Protein AF-A0A2K4WAE7-F1 (afdb_monomer)

InterPro domains:
  IPR001036 Acriflavin resistance protein [PF00873] (28-193)
  IPR001036 Acriflavin resistance protein [PTHR32063] (28-193)
  IPR027463 Multidrug efflux transporter AcrB TolC docking domain, DN/DC subdomains [G3DSA:3.30.2090.10] (28-86)
  IPR027463 Multidrug efflux transporter AcrB TolC docking domain, DN/DC subdomains [SSF82714] (28-83)

Solvent-accessible surface area (backbone atoms only — not comparable to full-atom values): 13810 Å² total; per-residue (Å²): 134,85,84,83,79,81,77,88,78,88,77,83,87,84,77,98,67,90,74,76,90,72,89,81,73,78,60,49,78,76,50,72,48,72,60,90,95,44,78,44,79,41,64,52,62,74,61,71,73,64,66,75,35,74,81,48,45,49,64,37,70,44,79,41,98,86,74,50,71,43,41,37,54,82,78,46,86,88,78,92,75,91,72,83,90,72,86,50,64,57,97,88,37,83,52,85,86,89,84,81,86,79,93,66,94,72,56,69,62,57,52,49,65,65,46,49,72,72,44,49,62,60,61,69,72,50,61,93,91,70,81,91,77,82,71,61,72,53,43,55,50,51,53,52,49,52,54,50,59,67,47,46,63,60,51,51,52,51,52,53,51,51,43,45,67,74,58,72,36,71,71,60,44,52,54,55,59,59,49,51,63,57,50,51,54,55,52,53,52,46,66,54,48,52,57,52,53,44,51,66,71,52,76,68,78,76,80,88,126

Sequence (209 aa):
MPDCVARRLWSGGHGAAGRAPGHGGATAAVSHFRDDDELIDILLRGTRNEREQLGALSSLAIPTQNGTSVALSQVATLDYGFEEGVIWHRNRLPSVTVRADIYGKEQPATLVKQILPTLDSVRAELPDGYLLEVGGTVEDLARGQNSVNAGMPLFIVVVLTLLMIQLRSFSRMLMVLITAPLGLIGVTLTLLFLPALYAAWFSVKRVDE

Nearest PDB structures (foldseek):
  6vej-assembly1_C  TM=8.042E-01  e=5.039E-06  Pseudomonas aeruginosa
  7kf6-assembly1_C  TM=6.297E-01  e=9.978E-04  Escherichia coli
  3kso-assembly1_A-3  TM=6.782E-01  e=1.009E-02  Escherichia coli K-12
  7ry3-assembly1_B  TM=6.317E-01  e=1.620E-01  Acinetobacter baumannii

pLDDT: mean 77.7, std 16.43, range [29.75, 95.88]

Mean predicted aligned error: 15.67 Å

Radius of gyration: 34.17 Å; Cα contacts (8 Å, |Δi|>4): 91; chains: 1; bounding box: 85×59×87 Å

Foldseek 3Di:
DPDQDPDDDDDDDDDDDPDDPDDDFDWDFDDWDDDDPDTHTDTDHDDPVCRVDPVCQQQDWDQDPVRDTDGVVVVDDDDDDDDDPDFDDDPNHGDDDDDDDDLDPDDPLVVCVVCVVVCVVVVVVDDPPDDDDDDDPNVVVVVVVVVVVVCVVVVVVVVLVVLCVVVVDPVVSVVVVVVVVVVVVVVVVCVVVVVVVVCVVPVDPPPRD

Organism: NCBI:txid251701

Secondary structure (DSSP, 8-state):
----------------------SSS-EEEEEEEEETTEEEEEEEE--HHHHH-GGGSTT-EEEPTTS-EEEGGGT---------S---EETTEE---------SSS-HHHHHHHHHHHHHHHHHHSPTT------SHHHHHHHHHHHHHHHHHHHHHHHHHHHHHHH--HHHHHHHHHHHHHHHHHHHHHHHHHHHHHHHHTT------

Structure (mmCIF, N/CA/C/O backbone):
data_AF-A0A2K4WAE7-F1
#
_entry.id   AF-A0A2K4WAE7-F1
#
loop_
_atom_site.group_PDB
_atom_site.id
_atom_site.type_symbol
_atom_site.label_atom_id
_atom_site.label_alt_id
_atom_site.label_comp_id
_atom_site.label_asym_id
_atom_site.label_entity_id
_atom_site.label_seq_id
_atom_site.pdbx_PDB_ins_code
_atom_site.Cartn_x
_atom_site.Cartn_y
_atom_site.Cartn_z
_atom_site.occupancy
_atom_site.B_iso_or_equiv
_atom_site.auth_seq_id
_atom_site.auth_comp_id
_atom_site.auth_asym_id
_atom_site.auth_atom_id
_atom_site.pdbx_PDB_model_num
ATOM 1 N N . MET A 1 1 ? -30.619 23.955 43.722 1.00 29.75 1 MET A N 1
ATOM 2 C CA . MET A 1 1 ? -30.197 24.666 42.498 1.00 29.75 1 MET A CA 1
ATOM 3 C C . MET A 1 1 ? -29.526 23.662 41.571 1.00 29.75 1 MET A C 1
ATOM 5 O O . MET A 1 1 ? -28.671 22.945 42.072 1.00 29.75 1 MET A O 1
ATOM 9 N N . PRO A 1 2 ? -29.905 23.545 40.287 1.00 41.97 2 PRO A N 1
ATOM 10 C CA . PRO A 1 2 ? -29.101 22.821 39.313 1.00 41.97 2 PRO A CA 1
ATOM 11 C C . PRO A 1 2 ? -28.002 23.758 38.796 1.00 41.97 2 PRO A C 1
ATOM 13 O O . PRO A 1 2 ? -28.286 24.845 38.294 1.00 41.97 2 PRO A O 1
ATOM 16 N N . ASP A 1 3 ? -26.748 23.354 38.966 1.00 31.48 3 ASP A N 1
ATOM 17 C CA . ASP A 1 3 ? -25.591 24.125 38.523 1.00 31.48 3 ASP A CA 1
ATOM 18 C C . ASP A 1 3 ? -25.448 24.032 36.996 1.00 31.48 3 ASP A C 1
ATOM 20 O O . ASP A 1 3 ? -24.990 23.029 36.444 1.00 31.48 3 ASP A O 1
ATOM 24 N N . CYS A 1 4 ? -25.841 25.101 36.298 1.00 42.19 4 CYS A N 1
ATOM 25 C CA . CYS A 1 4 ? -25.532 25.319 34.887 1.00 42.19 4 CYS A CA 1
ATOM 26 C C . CYS A 1 4 ? -24.043 25.660 34.744 1.00 42.19 4 CYS A C 1
ATOM 28 O O . CYS A 1 4 ? -23.643 26.823 34.782 1.00 42.19 4 CYS A O 1
ATOM 30 N N . VAL A 1 5 ? -23.198 24.640 34.599 1.00 46.12 5 VAL A N 1
ATOM 31 C CA . VAL A 1 5 ? -21.763 24.836 34.359 1.00 46.12 5 VAL A CA 1
ATOM 32 C C . VAL A 1 5 ? -21.535 25.191 32.887 1.00 46.12 5 VAL A C 1
ATOM 34 O O . VAL A 1 5 ? -21.357 24.317 32.040 1.00 46.12 5 VAL A O 1
ATOM 37 N N . ALA A 1 6 ? -21.510 26.492 32.591 1.00 40.22 6 ALA A N 1
ATOM 38 C CA . ALA A 1 6 ? -21.009 27.039 31.333 1.00 40.22 6 ALA A CA 1
ATOM 39 C C . ALA A 1 6 ? -19.472 26.949 31.324 1.00 40.22 6 ALA A C 1
ATOM 41 O O . ALA A 1 6 ? -18.768 27.776 31.906 1.00 40.22 6 ALA A O 1
ATOM 42 N N . ARG A 1 7 ? -18.929 25.893 30.713 1.00 45.06 7 ARG A N 1
ATOM 43 C CA . ARG A 1 7 ? -17.480 25.728 30.5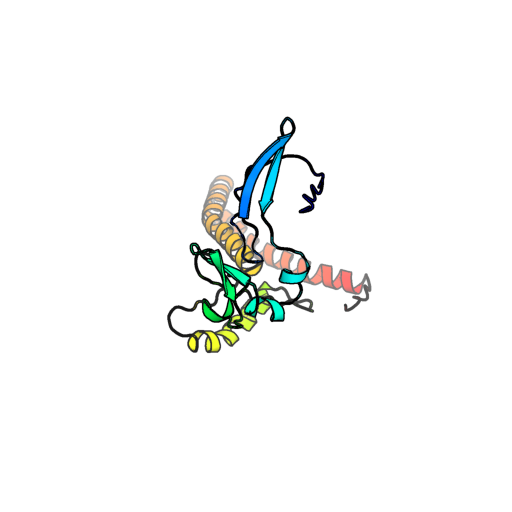47 1.00 45.06 7 ARG A CA 1
ATOM 44 C C . ARG A 1 7 ? -17.046 26.399 29.242 1.00 45.06 7 ARG A C 1
ATOM 46 O O . ARG A 1 7 ? -17.234 25.838 28.170 1.00 45.06 7 ARG A O 1
ATOM 53 N N . ARG A 1 8 ? -16.439 27.582 29.361 1.00 39.72 8 ARG A N 1
ATOM 54 C CA . ARG A 1 8 ? -15.806 28.340 28.271 1.00 39.72 8 ARG A CA 1
ATOM 55 C C . ARG A 1 8 ? -14.592 27.566 27.739 1.00 39.72 8 ARG A C 1
ATOM 57 O O . ARG A 1 8 ? -13.534 27.573 28.364 1.00 39.72 8 ARG A O 1
ATOM 64 N N . LEU A 1 9 ? -14.762 26.860 26.624 1.00 42.81 9 LEU A N 1
ATOM 65 C CA . LEU A 1 9 ? -13.672 26.235 25.873 1.00 42.81 9 LEU A CA 1
ATOM 66 C C . LEU A 1 9 ? -13.374 27.106 24.655 1.00 42.81 9 LEU A C 1
ATOM 68 O O . LEU A 1 9 ? -14.146 27.166 23.712 1.00 42.81 9 LEU A O 1
ATOM 72 N N . TRP A 1 10 ? -12.252 27.812 24.733 1.00 30.45 10 TRP A N 1
ATOM 73 C CA . TRP A 1 10 ? -11.698 28.648 23.676 1.00 30.45 10 TRP A CA 1
ATOM 74 C C . TRP A 1 10 ? -11.108 27.782 22.558 1.00 30.45 10 TRP A C 1
ATOM 76 O O . TRP A 1 10 ? -10.252 26.950 22.855 1.00 30.45 10 TRP A O 1
ATOM 86 N N . SER A 1 11 ? -11.495 28.003 21.298 1.00 37.97 11 SER A N 1
ATOM 87 C CA . SER A 1 11 ? -10.606 27.885 20.128 1.00 37.97 11 SER A CA 1
ATOM 88 C C . SER A 1 11 ? -11.344 28.302 18.853 1.00 37.97 11 SER A C 1
ATOM 90 O O . SER A 1 11 ? -12.501 27.949 18.659 1.00 37.97 11 SER A O 1
ATOM 92 N N . GLY A 1 12 ? -10.675 29.083 18.007 1.00 36.72 12 GLY A N 1
ATOM 93 C CA . GLY A 1 12 ? -11.268 29.788 16.877 1.00 36.72 12 GLY A CA 1
ATOM 94 C C . GLY A 1 12 ? -11.703 28.928 15.688 1.00 36.72 12 GLY A C 1
ATOM 95 O O . GLY A 1 12 ? -11.173 27.855 15.434 1.00 36.72 12 GLY A O 1
ATOM 96 N N . GLY A 1 13 ? -12.600 29.525 14.900 1.00 41.38 13 GLY A N 1
ATOM 97 C CA . GLY A 1 13 ? -12.492 29.580 13.443 1.00 41.38 13 GLY A CA 1
ATOM 98 C C . GLY A 1 13 ? -12.762 28.302 12.644 1.00 41.38 13 GLY A C 1
ATOM 99 O O . GLY A 1 13 ? -11.907 27.435 12.524 1.00 41.38 13 GLY A O 1
ATOM 100 N N . HIS A 1 14 ? -13.886 28.357 11.922 1.00 39.22 14 HIS A N 1
ATOM 101 C CA . HIS A 1 14 ? -14.263 27.604 10.716 1.00 39.22 14 HIS A CA 1
ATOM 102 C C . HIS A 1 14 ? -15.076 26.314 10.875 1.00 39.22 14 HIS A C 1
ATOM 104 O O . HIS A 1 14 ? -14.631 25.309 11.415 1.00 39.22 14 HIS A O 1
ATOM 110 N N . GLY A 1 15 ? -16.221 26.326 10.184 1.00 35.16 15 GLY A N 1
ATOM 111 C CA . GLY A 1 15 ? -16.800 25.136 9.571 1.00 35.16 15 GLY A CA 1
ATOM 112 C C . GLY A 1 15 ? -17.964 24.539 10.342 1.00 35.16 15 GLY A C 1
ATOM 113 O O . GLY A 1 15 ? -17.782 23.702 11.218 1.00 35.16 15 GLY A O 1
ATOM 114 N N . ALA A 1 16 ? -19.177 24.910 9.932 1.00 39.09 16 ALA A N 1
ATOM 115 C CA . ALA A 1 16 ? -20.388 24.162 10.224 1.00 39.09 16 ALA A CA 1
ATOM 116 C C . ALA A 1 16 ? -20.251 22.730 9.675 1.00 39.09 16 ALA A C 1
ATOM 118 O O . ALA A 1 16 ? -20.501 22.469 8.500 1.00 39.09 16 ALA A O 1
ATOM 119 N N . ALA A 1 17 ? -19.834 21.802 10.529 1.00 37.28 17 ALA A N 1
ATOM 120 C CA . ALA A 1 17 ? -19.913 20.373 10.286 1.00 37.28 17 ALA A CA 1
ATOM 121 C C . ALA A 1 17 ? -20.854 19.797 11.342 1.00 37.28 17 ALA A C 1
ATOM 123 O O . ALA A 1 17 ? -20.487 19.658 12.508 1.00 37.28 17 ALA A O 1
ATOM 124 N N . GLY A 1 18 ? -22.090 19.511 10.923 1.00 36.72 18 GLY A N 1
ATOM 125 C CA . GLY A 1 18 ? -23.082 18.817 11.734 1.00 36.72 18 GLY A CA 1
ATOM 126 C C . GLY A 1 18 ? -22.497 17.505 12.240 1.00 36.72 18 GLY A C 1
ATOM 127 O O . GLY A 1 18 ? -22.325 16.550 11.483 1.00 36.72 18 GLY A O 1
ATOM 128 N N . ARG A 1 19 ? -22.142 17.484 13.524 1.00 40.09 19 ARG A N 1
ATOM 129 C CA . ARG A 1 19 ? -21.624 16.299 14.191 1.00 40.09 19 ARG A CA 1
ATOM 130 C C . ARG A 1 19 ? -22.818 15.478 14.651 1.00 40.09 19 ARG A C 1
ATOM 132 O O . ARG A 1 19 ? -23.571 15.905 15.521 1.00 40.09 19 ARG A O 1
ATOM 139 N N . ALA A 1 20 ? -22.991 14.313 14.031 1.00 40.31 20 ALA A N 1
ATOM 140 C CA . ALA A 1 20 ? -23.926 13.294 14.483 1.00 40.31 20 ALA A CA 1
ATOM 141 C C . ALA A 1 20 ? -23.718 13.025 15.989 1.00 40.31 20 ALA A C 1
ATOM 143 O O . ALA A 1 20 ? -22.562 12.979 16.433 1.00 40.31 20 ALA A O 1
ATOM 144 N N . PRO A 1 21 ? -24.788 12.853 16.786 1.00 45.12 21 PRO A N 1
ATOM 145 C CA . PRO A 1 21 ? -24.648 12.507 18.190 1.00 45.12 21 PRO A CA 1
ATOM 146 C C . PRO A 1 21 ? -24.087 11.086 18.291 1.00 45.12 21 PRO A C 1
ATOM 148 O O . PRO A 1 21 ? -24.794 10.098 18.116 1.00 45.12 21 PRO A O 1
ATOM 151 N N . GLY A 1 22 ? -22.778 11.007 18.531 1.00 36.38 22 GLY A N 1
ATOM 152 C CA . GLY A 1 22 ? -22.081 9.775 18.865 1.00 36.38 22 GLY A CA 1
ATOM 153 C C . GLY A 1 22 ? -22.565 9.242 20.209 1.00 36.38 22 GLY A C 1
ATOM 154 O O . GLY A 1 22 ? -22.701 9.988 21.181 1.00 36.38 22 GLY A O 1
ATOM 155 N N . HIS A 1 23 ? -22.840 7.943 20.229 1.00 48.00 23 HIS A N 1
ATOM 156 C CA . HIS A 1 23 ? -23.264 7.163 21.381 1.00 48.00 23 HIS A CA 1
ATOM 157 C C . HIS A 1 23 ? -22.340 7.371 22.591 1.00 48.00 23 HIS A C 1
ATOM 159 O O . HIS A 1 23 ? -21.138 7.131 22.509 1.00 48.00 23 HIS A O 1
ATOM 165 N N . GLY A 1 24 ? -22.901 7.805 23.726 1.00 43.44 24 GLY A N 1
ATOM 166 C CA . GLY A 1 24 ? -22.158 7.847 24.989 1.00 43.44 24 GLY A CA 1
ATOM 167 C C . GLY A 1 24 ? -22.590 8.935 25.968 1.00 43.44 24 GLY A C 1
ATOM 168 O O . GLY A 1 24 ? -21.827 9.851 26.263 1.00 43.44 24 GLY A O 1
ATOM 169 N N . GLY A 1 25 ? -23.796 8.803 26.524 1.00 47.75 25 GLY A N 1
ATOM 170 C CA . GLY A 1 25 ? -24.236 9.551 27.704 1.00 47.75 25 GLY A CA 1
ATOM 171 C C . GLY A 1 25 ? -25.321 10.580 27.404 1.00 47.75 25 GLY A C 1
ATOM 172 O O . GLY A 1 25 ? -25.109 11.494 26.621 1.00 47.75 25 GLY A O 1
ATOM 173 N N . ALA A 1 26 ? -26.469 10.418 28.066 1.00 55.69 26 ALA A N 1
ATOM 174 C CA . ALA A 1 26 ? -27.686 11.226 27.977 1.00 55.69 26 ALA A CA 1
ATOM 175 C C . ALA A 1 26 ? -27.443 12.749 28.044 1.00 55.69 26 ALA A C 1
ATOM 177 O O . ALA A 1 26 ? -27.571 13.381 29.095 1.00 55.69 26 ALA A O 1
ATOM 178 N N . THR A 1 27 ? -27.082 13.337 26.908 1.00 58.28 27 THR A N 1
ATOM 179 C CA . THR A 1 27 ? -27.106 14.775 26.669 1.00 58.28 27 THR A CA 1
ATOM 180 C C . THR A 1 27 ? -28.025 15.057 25.516 1.00 58.28 27 THR A C 1
ATOM 182 O O . THR A 1 27 ? -27.710 14.718 24.377 1.00 58.28 27 THR A O 1
ATOM 185 N N . ALA A 1 28 ? -29.143 15.696 25.824 1.00 69.19 28 ALA A N 1
ATOM 186 C CA . ALA A 1 28 ? -29.991 16.300 24.818 1.00 69.19 28 ALA A CA 1
ATOM 187 C C . ALA A 1 28 ? -29.610 17.779 24.707 1.00 69.19 28 ALA A C 1
ATOM 189 O O . ALA A 1 28 ? -29.530 18.476 25.721 1.00 69.19 28 ALA A O 1
ATOM 190 N N . ALA A 1 29 ? -29.358 18.252 23.488 1.00 71.12 29 ALA A N 1
ATOM 191 C CA . ALA A 1 29 ? -29.290 19.682 23.218 1.00 71.12 29 ALA A CA 1
ATOM 192 C C . ALA A 1 29 ? -30.713 20.244 23.253 1.00 71.12 29 ALA A C 1
ATOM 194 O O . ALA A 1 29 ? -31.603 19.700 22.602 1.00 71.12 29 ALA A O 1
ATOM 195 N N . VAL A 1 30 ? -30.937 21.285 24.055 1.00 74.88 30 VAL A N 1
ATOM 196 C CA . VAL A 1 30 ? -32.282 21.843 24.280 1.00 74.88 30 VAL A CA 1
ATOM 197 C C . VAL A 1 30 ? -32.437 23.208 23.629 1.00 74.88 30 VAL A C 1
ATOM 199 O O . VAL A 1 30 ? -33.486 23.495 23.061 1.00 74.88 30 VAL A O 1
ATOM 202 N N . SER A 1 31 ? -31.396 24.039 23.656 1.00 76.06 31 SER A N 1
ATOM 203 C CA . SER A 1 31 ? -31.400 25.351 23.004 1.00 76.06 31 SER A CA 1
ATOM 204 C C . SER A 1 31 ? -29.979 25.851 22.756 1.00 76.06 31 SER A C 1
ATOM 206 O O . SER A 1 31 ? -29.042 25.389 23.400 1.00 76.06 31 SER A O 1
ATOM 208 N N . HIS A 1 32 ? -29.823 26.836 21.876 1.00 81.38 32 HIS A N 1
ATOM 209 C CA . HIS A 1 32 ? -28.553 27.527 21.653 1.00 81.38 32 HIS A CA 1
ATOM 210 C C . HIS A 1 32 ? -28.604 28.912 22.305 1.00 81.38 32 HIS A C 1
ATOM 212 O O . HIS A 1 32 ? -29.583 29.640 22.138 1.00 81.38 32 HIS A O 1
ATOM 218 N N . PHE A 1 33 ? -27.565 29.274 23.050 1.00 83.75 33 PHE A N 1
ATOM 219 C CA . PHE A 1 33 ? -27.350 30.630 23.542 1.00 83.75 33 PHE A CA 1
ATOM 220 C C . PHE A 1 33 ? -26.403 31.347 22.584 1.00 83.75 33 PHE A C 1
ATOM 222 O O . PHE A 1 33 ? -25.324 30.837 22.290 1.00 83.75 33 PHE A O 1
ATOM 229 N N . ARG A 1 34 ? -26.816 32.505 22.070 1.00 81.62 34 ARG A N 1
ATOM 230 C CA . ARG A 1 34 ? -25.994 33.297 21.157 1.00 81.62 34 ARG A CA 1
ATOM 231 C C . ARG A 1 34 ? -25.213 34.335 21.954 1.00 81.62 34 ARG A C 1
ATOM 233 O O . ARG A 1 34 ? -25.829 35.214 22.553 1.00 81.62 34 ARG A O 1
ATOM 240 N N . ASP A 1 35 ? -23.891 34.219 21.941 1.00 84.31 35 ASP A N 1
ATOM 241 C CA . ASP A 1 35 ? -22.963 35.221 22.465 1.00 84.31 35 ASP A CA 1
ATOM 242 C C . ASP A 1 35 ? -22.253 35.861 21.265 1.00 84.31 35 ASP A C 1
ATOM 244 O O . ASP A 1 35 ? -21.344 35.275 20.680 1.00 84.31 35 ASP A O 1
ATOM 248 N N . ASP A 1 36 ? -22.754 37.022 20.836 1.00 83.19 36 ASP A N 1
ATOM 249 C CA . ASP A 1 36 ? -22.306 37.755 19.642 1.00 83.19 36 ASP A CA 1
ATOM 250 C C . ASP A 1 36 ? -22.370 36.901 18.347 1.00 83.19 36 ASP A C 1
ATOM 252 O O . ASP A 1 36 ? -23.466 36.571 17.857 1.00 83.19 36 ASP A O 1
ATOM 256 N N . ASP A 1 37 ? -21.211 36.498 17.823 1.00 82.06 37 ASP A N 1
ATOM 257 C CA . ASP A 1 37 ? -21.061 35.642 16.641 1.00 82.06 37 ASP A CA 1
ATOM 258 C C . ASP A 1 37 ? -20.896 34.143 16.968 1.00 82.06 37 ASP A C 1
ATOM 260 O O . ASP A 1 37 ? -20.800 33.318 16.056 1.00 82.06 37 ASP A O 1
ATOM 264 N N . GLU A 1 38 ? -20.905 33.756 18.248 1.00 78.75 38 GLU A N 1
ATOM 265 C CA . GLU A 1 38 ? -20.770 32.366 18.690 1.00 78.75 38 GLU A CA 1
ATOM 266 C C . GLU A 1 38 ? -22.116 31.782 19.156 1.00 78.75 38 GLU A C 1
ATOM 268 O O . GLU A 1 38 ? -22.889 32.405 19.890 1.00 78.75 38 GLU A O 1
ATOM 273 N N . LEU A 1 39 ? -22.416 30.554 18.721 1.00 83.88 39 LEU A N 1
ATOM 274 C CA . LEU A 1 39 ? -23.551 29.775 19.215 1.00 83.88 39 LEU A CA 1
ATOM 275 C C . LEU A 1 39 ? -23.036 28.737 20.213 1.00 83.88 39 LEU A C 1
ATOM 277 O O . LEU A 1 39 ? -22.282 27.838 19.848 1.00 83.88 39 LEU A O 1
ATOM 281 N N . ILE A 1 40 ? -23.477 28.853 21.464 1.00 85.12 40 ILE A N 1
ATOM 282 C CA . ILE A 1 40 ? -23.132 27.943 22.556 1.00 85.12 40 ILE A CA 1
ATOM 283 C C . ILE A 1 40 ? -24.315 27.004 22.812 1.00 85.12 40 ILE A C 1
ATOM 285 O O . ILE A 1 40 ? -25.425 27.448 23.112 1.00 85.12 40 ILE A O 1
ATOM 289 N N . ASP A 1 41 ? -24.080 25.696 22.741 1.00 83.00 41 ASP A N 1
ATOM 290 C CA . ASP A 1 41 ? -25.110 24.684 22.990 1.00 83.00 41 ASP A CA 1
ATOM 291 C C . ASP A 1 41 ? -25.444 24.570 24.484 1.00 83.00 41 ASP A C 1
ATOM 293 O O . ASP A 1 41 ? -24.576 24.308 25.321 1.00 83.00 41 ASP A O 1
ATOM 297 N N . ILE A 1 42 ? -26.729 24.690 24.825 1.00 78.88 42 ILE A N 1
ATOM 298 C CA . ILE A 1 42 ? -27.252 24.354 26.151 1.00 78.88 42 ILE A CA 1
ATOM 299 C C . ILE A 1 42 ? -27.673 22.884 26.135 1.00 78.88 42 ILE A C 1
ATOM 301 O O . ILE A 1 42 ? -28.652 22.490 25.493 1.00 78.88 42 ILE A O 1
ATOM 305 N N . LEU A 1 43 ? -26.921 22.071 26.875 1.00 82.69 43 LEU A N 1
ATOM 306 C CA . LEU A 1 43 ? -27.142 20.636 27.019 1.00 82.69 43 LEU A CA 1
ATOM 307 C C . LEU A 1 43 ? -27.835 20.345 28.354 1.00 82.69 43 LEU A C 1
ATOM 309 O O . LEU A 1 43 ? -27.322 20.709 29.413 1.00 82.69 43 LEU A O 1
ATOM 313 N N . LEU A 1 44 ? -28.954 19.623 28.315 1.00 75.38 44 LEU A N 1
ATOM 314 C CA . LEU A 1 44 ? -29.545 19.023 29.509 1.00 75.38 44 LEU A CA 1
ATOM 315 C C . LEU A 1 44 ? -28.876 17.672 29.755 1.00 75.38 44 LEU A C 1
ATOM 317 O O . LEU A 1 44 ? -28.810 16.821 28.864 1.00 75.38 44 LEU A O 1
ATOM 321 N N . ARG A 1 45 ? -28.341 17.496 30.963 1.00 71.56 45 ARG A N 1
ATOM 322 C CA . ARG A 1 45 ? -27.533 16.336 31.346 1.00 71.56 45 ARG A CA 1
ATOM 323 C C . ARG A 1 45 ? -27.884 15.902 32.768 1.00 71.56 45 ARG A C 1
ATOM 325 O O . ARG A 1 45 ? -28.058 16.752 33.637 1.00 71.56 45 ARG A O 1
ATOM 332 N N . GLY A 1 46 ? -27.944 14.588 32.996 1.00 72.44 46 GLY A N 1
ATOM 333 C CA . GLY A 1 46 ? -28.058 13.999 34.337 1.00 72.44 46 GLY A CA 1
ATOM 334 C C . GLY A 1 46 ? -26.846 14.305 35.225 1.00 72.44 46 GLY A C 1
ATOM 335 O O . GLY A 1 46 ? -25.802 14.772 34.749 1.00 72.44 46 GLY A O 1
ATOM 336 N N . THR A 1 47 ? -26.968 14.053 36.527 1.00 73.12 47 THR A N 1
ATOM 337 C CA . THR A 1 47 ? -25.910 14.394 37.487 1.00 73.12 47 THR A CA 1
ATOM 338 C C . THR A 1 47 ? -24.650 13.550 37.258 1.00 73.12 47 THR A C 1
ATOM 340 O O . THR A 1 47 ? -24.664 12.506 36.603 1.00 73.12 47 THR A O 1
ATOM 343 N N . ARG A 1 48 ? -23.496 14.011 37.760 1.00 69.69 48 ARG A N 1
ATOM 344 C CA . ARG A 1 48 ? -22.215 13.315 37.544 1.00 69.69 48 ARG A CA 1
ATOM 345 C C . ARG A 1 48 ? -22.204 11.903 38.148 1.00 69.69 48 ARG A C 1
ATOM 347 O O . ARG A 1 48 ? -21.733 10.985 37.483 1.00 69.69 48 ARG A O 1
ATOM 354 N N . ASN A 1 49 ? -22.772 11.734 39.344 1.00 67.19 49 ASN A N 1
ATOM 355 C CA . ASN A 1 49 ? -22.805 10.450 40.054 1.00 67.19 49 ASN A CA 1
ATOM 356 C C . ASN A 1 49 ? -23.609 9.372 39.316 1.00 67.19 49 ASN A C 1
ATOM 358 O O . ASN A 1 49 ? -23.212 8.212 39.325 1.00 67.19 49 ASN A O 1
ATOM 362 N N . GLU A 1 50 ? -24.686 9.748 38.625 1.00 67.19 50 GLU A N 1
ATOM 363 C CA . GLU A 1 50 ? -25.525 8.811 37.862 1.00 67.19 50 GLU A CA 1
ATOM 364 C C . GLU A 1 50 ? -24.820 8.258 36.608 1.00 67.19 50 GLU A C 1
ATOM 366 O O . GLU A 1 50 ? -25.235 7.233 36.078 1.00 67.19 50 GLU A O 1
ATOM 371 N N . ARG A 1 51 ? -23.747 8.912 36.126 1.00 67.81 51 ARG A N 1
ATOM 372 C CA . ARG A 1 51 ? -23.005 8.505 34.914 1.00 67.81 51 ARG A CA 1
ATOM 373 C C . ARG A 1 51 ? -21.731 7.716 35.192 1.00 67.81 51 ARG A C 1
ATOM 375 O O . ARG A 1 51 ? -21.322 6.923 34.353 1.00 67.81 51 ARG A O 1
ATOM 382 N N . GLU A 1 52 ? -21.071 7.969 36.320 1.00 73.12 52 GLU A N 1
ATOM 383 C CA . GLU A 1 52 ? -19.781 7.335 36.634 1.00 73.12 52 GLU A CA 1
ATOM 384 C C . GLU A 1 52 ? -19.945 5.911 37.177 1.00 73.12 52 GLU A C 1
ATOM 386 O O . GLU A 1 52 ? -19.024 5.102 37.088 1.00 73.12 52 GLU A O 1
ATOM 391 N N . GLN A 1 53 ? -21.130 5.575 37.685 1.00 70.75 53 GLN A N 1
ATOM 392 C CA . GLN A 1 53 ? -21.440 4.246 38.193 1.00 70.75 53 GLN A CA 1
ATOM 393 C C . GLN A 1 53 ? -22.346 3.514 37.200 1.00 70.75 53 GLN A C 1
ATOM 395 O O . GLN A 1 53 ? -23.567 3.622 37.277 1.00 70.75 53 GLN A O 1
ATOM 400 N N . LEU A 1 54 ? -21.762 2.724 36.288 1.00 67.62 54 LEU A N 1
ATOM 401 C CA . LEU A 1 54 ? -22.539 1.891 35.352 1.00 67.62 54 LEU A CA 1
ATOM 402 C C . LEU A 1 54 ? -23.535 0.969 36.083 1.00 67.62 54 LEU A C 1
ATOM 404 O O . LEU A 1 54 ? -24.624 0.713 35.578 1.00 67.62 54 LEU A O 1
ATOM 408 N N . GLY A 1 55 ? -23.203 0.531 37.303 1.00 70.25 55 GLY A N 1
ATOM 409 C CA . GLY A 1 55 ? -24.096 -0.266 38.150 1.00 70.25 55 GLY A CA 1
ATOM 410 C C . GLY A 1 55 ? -25.317 0.488 38.694 1.00 70.25 55 GLY A C 1
ATOM 411 O O . GLY A 1 55 ? -26.302 -0.153 39.039 1.00 70.25 55 GLY A O 1
ATOM 412 N N . ALA A 1 56 ? -25.291 1.825 38.735 1.00 71.31 56 ALA A N 1
ATOM 413 C CA . ALA A 1 56 ? -26.415 2.651 39.183 1.00 71.31 56 ALA A CA 1
ATOM 414 C C . ALA A 1 56 ? -27.427 2.94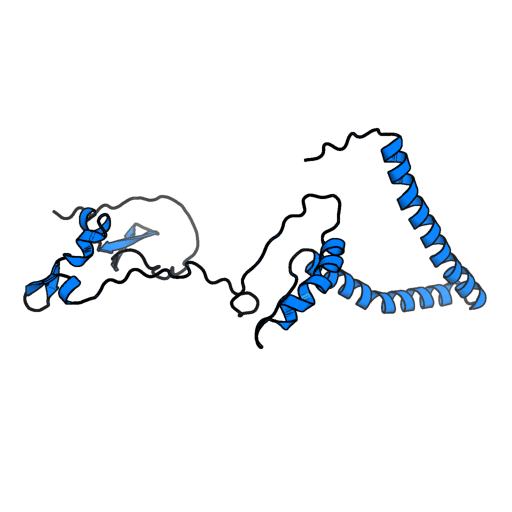4 38.059 1.00 71.31 56 ALA A C 1
ATOM 416 O O . ALA A 1 56 ? -28.534 3.411 38.338 1.00 71.31 56 ALA A O 1
ATOM 417 N N . LEU A 1 57 ? -27.083 2.633 36.798 1.00 73.25 57 LEU A N 1
ATOM 418 C CA . LEU A 1 57 ? -27.970 2.817 35.646 1.00 73.25 57 LEU A CA 1
ATOM 419 C C . LEU A 1 57 ? -29.223 1.940 35.745 1.00 73.25 57 LEU A C 1
ATOM 421 O O . LEU A 1 57 ? -30.305 2.391 35.388 1.00 73.25 57 LEU A O 1
ATOM 425 N N . SER A 1 58 ? -29.118 0.723 36.289 1.00 73.31 58 SER A N 1
ATOM 426 C CA . SER A 1 58 ? -30.275 -0.168 36.478 1.00 73.31 58 SER A CA 1
ATOM 427 C C . SER A 1 58 ? -31.307 0.399 37.465 1.00 73.31 58 SER A C 1
ATOM 429 O O . SER A 1 58 ? -32.509 0.165 37.310 1.00 73.31 58 SER A O 1
ATOM 431 N N . SER A 1 59 ? -30.848 1.171 38.454 1.00 78.81 59 SER A N 1
ATOM 432 C CA . SER A 1 59 ? -31.664 1.843 39.472 1.00 78.81 59 SER A CA 1
ATOM 433 C C . SER A 1 59 ? -32.024 3.291 39.126 1.00 78.81 59 SER A C 1
ATOM 435 O O . SER A 1 59 ? -32.621 3.978 39.954 1.00 78.81 59 SER A O 1
ATOM 437 N N . LEU A 1 60 ? -31.661 3.778 37.933 1.00 78.31 60 LEU A N 1
ATOM 438 C CA . LEU A 1 60 ? -31.927 5.157 37.534 1.00 78.31 60 LEU A CA 1
ATOM 439 C C . LEU A 1 60 ? -33.439 5.394 37.449 1.00 78.31 60 LEU A C 1
ATOM 441 O O . LEU A 1 60 ? -34.154 4.674 36.751 1.00 78.31 60 LEU A O 1
ATOM 445 N N . ALA A 1 61 ? -33.917 6.391 38.187 1.00 80.62 61 ALA A N 1
ATOM 446 C CA . ALA A 1 61 ? -35.335 6.652 38.366 1.00 80.62 61 ALA A CA 1
ATOM 447 C C . ALA A 1 61 ? -35.858 7.544 37.227 1.00 80.62 61 ALA A C 1
ATOM 449 O O . ALA A 1 61 ? -35.458 8.703 37.108 1.00 80.62 61 ALA A O 1
ATOM 450 N N . ILE A 1 62 ? -36.736 7.005 36.376 1.00 79.88 62 ILE A N 1
ATOM 451 C CA . ILE A 1 62 ? -37.305 7.719 35.228 1.00 79.88 62 ILE A CA 1
ATOM 452 C C . ILE A 1 62 ? -38.718 8.202 35.583 1.00 79.88 62 ILE A C 1
ATOM 454 O O . ILE A 1 62 ? -39.574 7.379 35.928 1.00 79.88 62 ILE A O 1
ATOM 458 N N . PRO A 1 63 ? -38.999 9.516 35.489 1.00 80.50 63 PRO A N 1
ATOM 459 C CA . PRO A 1 63 ? -40.337 10.038 35.720 1.00 80.50 63 PRO A CA 1
ATOM 460 C C . PRO A 1 63 ? -41.270 9.621 34.577 1.00 80.50 63 PRO A C 1
ATOM 462 O O . PRO A 1 63 ? -41.012 9.889 33.404 1.00 80.50 63 PRO A O 1
ATOM 465 N N . THR A 1 64 ? -42.374 8.967 34.922 1.00 81.00 64 THR A N 1
ATOM 466 C CA . THR A 1 64 ? -43.439 8.623 33.970 1.00 81.00 64 THR A CA 1
ATOM 467 C C . THR A 1 64 ? -44.409 9.797 33.805 1.00 81.00 64 THR A C 1
ATOM 469 O O . THR A 1 64 ? -44.496 10.668 34.673 1.00 81.00 64 THR A O 1
ATOM 472 N N . GLN A 1 65 ? -45.201 9.810 32.728 1.00 81.69 65 GLN A N 1
ATOM 473 C CA . GLN A 1 65 ? -46.225 10.848 32.510 1.00 81.69 65 GLN A CA 1
ATOM 474 C C . GLN A 1 65 ? -47.279 10.906 33.634 1.00 81.69 65 GLN A C 1
ATOM 476 O O . GLN A 1 65 ? -47.907 11.940 33.834 1.00 81.69 65 GLN A O 1
ATOM 481 N N . ASN A 1 66 ? -47.423 9.824 34.407 1.00 78.38 66 ASN A N 1
ATOM 482 C CA . ASN A 1 66 ? -48.351 9.722 35.533 1.00 78.38 66 ASN A CA 1
ATOM 483 C C . ASN A 1 66 ? -47.752 10.215 36.867 1.00 78.38 66 ASN A C 1
ATOM 485 O O . ASN A 1 66 ? -48.362 10.031 37.916 1.00 78.38 66 ASN A O 1
ATOM 489 N N . GLY A 1 67 ? -46.549 10.803 36.860 1.00 75.56 67 GLY A N 1
ATOM 490 C CA . GLY A 1 67 ? -45.887 11.336 38.059 1.00 75.56 67 GLY A CA 1
ATOM 491 C C . GLY A 1 67 ? -45.254 10.278 38.971 1.00 75.56 67 GLY A C 1
ATOM 492 O O . GLY A 1 67 ? -44.543 10.621 39.912 1.00 75.56 67 GLY A O 1
ATOM 493 N N . THR A 1 68 ? -45.453 8.991 38.687 1.00 81.94 68 THR A N 1
ATOM 494 C CA . THR A 1 68 ? -44.738 7.888 39.339 1.00 81.94 68 THR A CA 1
ATOM 495 C C . THR A 1 68 ? -43.333 7.741 38.761 1.00 81.94 68 THR A C 1
ATOM 497 O O . THR A 1 68 ? -43.144 7.905 37.553 1.00 81.94 68 THR A O 1
ATOM 500 N N . SER A 1 69 ? -42.355 7.419 39.608 1.00 79.81 69 SER A N 1
ATOM 501 C CA . SER A 1 69 ? -40.973 7.160 39.193 1.00 79.81 69 SER A CA 1
ATOM 502 C C . SER A 1 69 ? -40.716 5.658 39.138 1.00 79.81 69 SER A C 1
ATOM 504 O O . SER A 1 69 ? -41.046 4.943 40.085 1.00 79.81 69 SER A O 1
ATOM 506 N N . VAL A 1 70 ? -40.168 5.183 38.024 1.00 84.62 70 VAL A N 1
ATOM 507 C CA . VAL A 1 70 ? -39.936 3.757 37.747 1.00 84.62 70 VAL A CA 1
ATOM 508 C C . VAL A 1 70 ? -38.449 3.558 37.463 1.00 84.62 70 VAL A C 1
ATOM 510 O O . VAL A 1 70 ? -37.830 4.391 36.799 1.00 84.62 70 VAL A O 1
ATOM 513 N N . ALA A 1 71 ? -37.852 2.484 37.986 1.00 84.12 71 ALA A N 1
ATOM 514 C CA . ALA A 1 71 ? -36.438 2.190 37.750 1.00 84.12 71 ALA A CA 1
ATOM 515 C C . ALA A 1 71 ? -36.208 1.757 36.292 1.00 84.12 71 ALA A C 1
ATOM 517 O O . ALA A 1 71 ? -37.000 0.989 35.746 1.00 84.12 71 ALA A O 1
ATOM 518 N N . LEU A 1 72 ? -35.107 2.194 35.672 1.00 82.38 72 LEU A N 1
ATOM 519 C CA . LEU A 1 72 ? -34.783 1.881 34.273 1.00 82.38 72 LEU A CA 1
ATOM 520 C C . LEU A 1 72 ? -34.753 0.366 33.992 1.00 82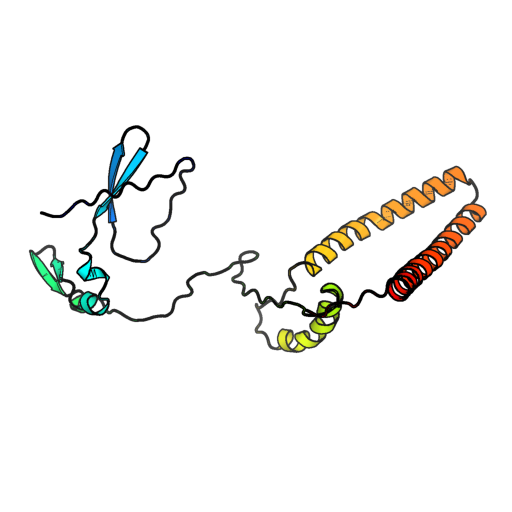.38 72 LEU A C 1
ATOM 522 O O . LEU A 1 72 ? -35.211 -0.058 32.936 1.00 82.38 72 LEU A O 1
ATOM 526 N N . SER A 1 73 ? -34.314 -0.455 34.951 1.00 83.25 73 SER A N 1
ATOM 527 C CA . SER A 1 73 ? -34.334 -1.928 34.850 1.00 83.25 73 SER A CA 1
ATOM 528 C C . SER A 1 73 ? -35.726 -2.551 34.683 1.00 83.25 73 SER A C 1
ATOM 530 O O . SER A 1 73 ? -35.832 -3.679 34.21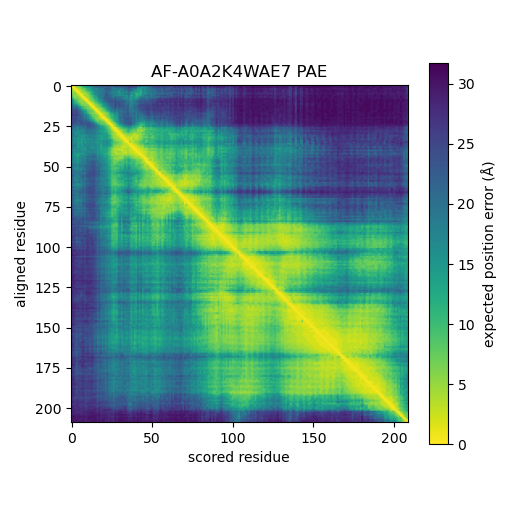1 1.00 83.25 73 SER A O 1
ATOM 532 N N . GLN A 1 74 ? -36.798 -1.843 35.054 1.00 81.94 74 GLN A N 1
ATOM 533 C CA . GLN A 1 74 ? -38.178 -2.301 34.853 1.00 81.94 74 GLN A CA 1
ATOM 534 C C . GLN A 1 74 ? -38.713 -1.961 33.453 1.00 81.94 74 GLN A C 1
ATOM 536 O O . GLN A 1 74 ? -39.766 -2.461 33.067 1.00 81.94 74 GLN A O 1
ATOM 541 N N . VAL A 1 75 ? -38.004 -1.112 32.701 1.00 83.06 75 VAL A N 1
ATOM 542 C CA . VAL A 1 75 ? -38.415 -0.618 31.377 1.00 83.06 75 VAL A CA 1
ATOM 543 C C . VAL A 1 75 ? -37.480 -1.117 30.268 1.00 83.06 75 VAL A C 1
ATOM 545 O O . VAL A 1 75 ? -37.932 -1.315 29.144 1.00 83.06 75 VAL A O 1
ATOM 548 N N . ALA A 1 76 ? -36.196 -1.347 30.565 1.00 81.88 76 ALA A N 1
ATOM 549 C CA . ALA A 1 76 ? -35.196 -1.807 29.605 1.00 81.88 76 ALA A CA 1
ATOM 550 C C . ALA A 1 76 ? -34.213 -2.816 30.222 1.00 81.88 76 ALA A C 1
ATOM 552 O O . ALA A 1 76 ? -33.830 -2.708 31.388 1.00 81.88 76 ALA A O 1
ATOM 553 N N . THR A 1 77 ? -33.757 -3.763 29.403 1.00 81.88 77 THR A N 1
ATOM 554 C CA . THR A 1 77 ? -32.691 -4.714 29.743 1.00 81.88 77 THR A CA 1
ATOM 555 C C . THR A 1 77 ? -31.349 -4.144 29.293 1.00 81.88 77 THR A C 1
ATOM 557 O O . THR A 1 77 ? -31.215 -3.708 28.151 1.00 81.88 77 THR A O 1
ATOM 560 N N . LEU A 1 78 ? -30.366 -4.103 30.196 1.00 77.94 78 LEU A N 1
ATOM 561 C CA . LEU A 1 78 ? -29.005 -3.683 29.867 1.00 77.94 78 LEU A CA 1
ATOM 562 C C . LEU A 1 78 ? -28.151 -4.922 29.598 1.00 77.94 78 LEU A C 1
ATOM 564 O O . LEU A 1 78 ? -27.870 -5.679 30.526 1.00 77.94 78 LEU A O 1
ATOM 568 N N . ASP A 1 79 ? -27.713 -5.076 28.352 1.00 83.25 79 ASP A N 1
ATOM 569 C CA . ASP A 1 79 ? -26.777 -6.116 27.935 1.00 83.25 79 ASP A CA 1
ATOM 570 C C . ASP A 1 79 ? -25.406 -5.515 27.618 1.00 83.25 79 ASP A C 1
ATOM 572 O O . ASP A 1 79 ? -25.289 -4.443 27.019 1.00 83.25 79 ASP A O 1
ATOM 576 N N . TYR A 1 80 ? -24.353 -6.224 28.021 1.00 80.62 80 TYR A N 1
ATOM 577 C CA . TYR A 1 80 ? -22.981 -5.872 27.676 1.00 80.62 80 TYR A CA 1
ATOM 578 C C . TYR A 1 80 ? -22.603 -6.581 26.377 1.00 80.62 80 TYR A C 1
ATOM 580 O O . TYR A 1 80 ? -22.420 -7.797 26.356 1.00 80.62 80 TYR A O 1
ATOM 588 N N . GLY A 1 81 ? -22.490 -5.810 25.299 1.00 84.94 81 GLY A N 1
ATOM 589 C CA . GLY A 1 81 ? -22.005 -6.273 24.003 1.00 84.94 81 GLY A CA 1
ATOM 590 C C . GLY A 1 81 ? -20.700 -5.583 23.627 1.00 84.94 81 GLY A C 1
ATOM 591 O O . GLY A 1 81 ? -20.466 -4.430 23.992 1.00 84.94 81 GLY A O 1
ATOM 592 N N . PHE A 1 82 ? -19.854 -6.288 22.883 1.00 80.50 82 PHE A N 1
ATOM 593 C CA . PHE A 1 82 ? -18.776 -5.649 22.140 1.00 80.50 82 PHE A CA 1
ATOM 594 C C . PHE A 1 82 ? -19.330 -5.208 20.788 1.00 80.50 82 PHE A C 1
ATOM 596 O O . PHE A 1 82 ? -19.928 -6.009 20.073 1.00 80.50 82 PHE A O 1
ATOM 603 N N . GLU A 1 83 ? -19.136 -3.938 20.456 1.00 83.19 83 GLU A N 1
ATOM 604 C CA . GLU A 1 83 ? -19.457 -3.376 19.148 1.00 83.19 83 GLU A CA 1
ATOM 605 C C . GLU A 1 83 ? -18.165 -2.874 18.500 1.00 83.19 83 GLU A C 1
ATOM 607 O O . GLU A 1 83 ? -17.273 -2.351 19.179 1.00 83.19 83 GLU A O 1
ATOM 612 N N . GLU A 1 84 ? -18.048 -3.045 17.184 1.00 78.50 84 GLU A N 1
ATOM 613 C CA . GLU A 1 84 ? -16.920 -2.521 16.423 1.00 78.50 84 GLU A CA 1
ATOM 614 C C . GLU A 1 84 ? -16.933 -0.985 16.483 1.00 78.50 84 GLU A C 1
ATOM 616 O O . GLU A 1 84 ? -17.772 -0.326 15.873 1.00 78.50 84 GLU A O 1
ATOM 621 N N . GLY A 1 85 ? -15.978 -0.389 17.202 1.00 78.31 85 GLY A N 1
ATOM 622 C CA . GLY A 1 85 ? -15.939 1.067 17.378 1.00 78.31 85 GLY A CA 1
ATOM 623 C C . GLY A 1 85 ? -15.704 1.854 16.081 1.00 78.31 85 GLY A C 1
ATOM 624 O O . GLY A 1 85 ? -16.041 3.036 16.016 1.00 78.31 85 GLY A O 1
ATOM 625 N N . VAL A 1 86 ? -15.121 1.224 15.050 1.00 81.94 86 VAL A N 1
ATOM 626 C CA . VAL A 1 86 ? -14.897 1.819 13.723 1.00 81.94 86 VAL A CA 1
ATOM 627 C C . VAL A 1 86 ? -14.924 0.733 12.647 1.00 81.94 86 VAL A C 1
ATOM 629 O O . VAL A 1 86 ? -14.099 -0.178 12.662 1.00 81.94 86 VAL A O 1
ATOM 632 N N . ILE A 1 87 ? -15.806 0.883 11.656 1.00 85.88 87 ILE A N 1
ATOM 633 C CA . ILE A 1 87 ? -15.844 0.021 10.468 1.00 85.88 87 ILE A CA 1
ATOM 634 C C . ILE A 1 87 ? -15.141 0.737 9.311 1.00 85.88 87 ILE A C 1
ATOM 636 O O . ILE A 1 87 ? -15.651 1.712 8.748 1.00 85.88 87 ILE A O 1
ATOM 640 N N . TRP A 1 88 ? -13.958 0.247 8.939 1.00 84.44 88 TRP A N 1
ATOM 641 C CA . TRP A 1 88 ? -13.204 0.771 7.803 1.00 84.44 88 TRP A CA 1
ATOM 642 C C . TRP A 1 88 ? -13.751 0.226 6.489 1.00 84.44 88 TRP A C 1
ATOM 644 O O . TRP A 1 88 ? -13.927 -0.979 6.329 1.00 84.44 88 TRP A O 1
ATOM 654 N N . HIS A 1 89 ? -13.979 1.124 5.534 1.00 87.44 89 HIS A N 1
ATOM 655 C CA . HIS A 1 89 ? -14.453 0.772 4.203 1.00 87.44 89 HIS A CA 1
ATOM 656 C C . HIS A 1 89 ? -13.420 1.186 3.155 1.00 87.44 89 HIS A C 1
ATOM 658 O 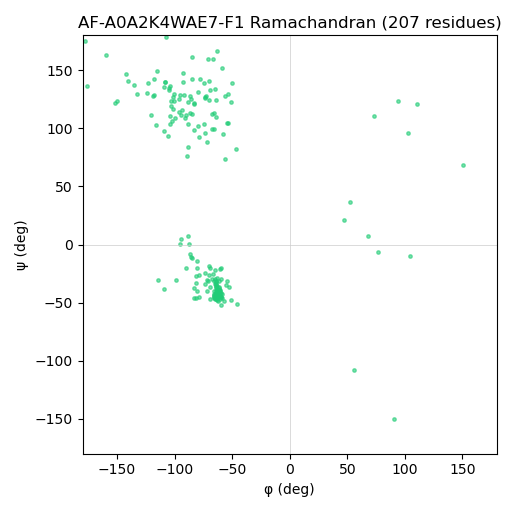O . HIS A 1 89 ? -13.023 2.352 3.099 1.00 87.44 89 HIS A O 1
ATOM 664 N N . ARG A 1 90 ? -13.035 0.258 2.276 1.00 86.50 90 ARG A N 1
ATOM 665 C CA . ARG A 1 90 ? -12.221 0.528 1.082 1.00 86.50 90 ARG A CA 1
ATOM 666 C C . ARG A 1 90 ? -13.033 0.137 -0.145 1.00 86.50 90 ARG A C 1
ATOM 668 O O . ARG A 1 90 ? -13.590 -0.951 -0.203 1.00 86.50 90 ARG A O 1
ATOM 675 N N . ASN A 1 91 ? -13.164 1.052 -1.108 1.00 85.94 91 ASN A N 1
ATOM 676 C CA . ASN A 1 91 ? -14.007 0.859 -2.298 1.00 85.94 91 ASN A CA 1
ATOM 677 C C . ASN A 1 91 ? -15.459 0.441 -1.974 1.00 85.94 91 ASN A C 1
ATOM 679 O O . ASN A 1 91 ? -16.064 -0.325 -2.716 1.00 85.94 91 ASN A O 1
ATOM 683 N N . ARG A 1 92 ? -16.028 0.976 -0.879 1.00 88.38 92 ARG A N 1
ATOM 684 C CA . ARG A 1 92 ? -17.380 0.667 -0.357 1.00 88.38 92 ARG A CA 1
ATOM 685 C C . ARG A 1 92 ? -17.567 -0.746 0.210 1.00 88.38 92 ARG A C 1
ATOM 687 O O . ARG A 1 92 ? -18.686 -1.088 0.573 1.00 88.38 92 ARG A O 1
ATOM 694 N N . LEU A 1 93 ? -16.501 -1.531 0.339 1.00 88.25 93 LEU A N 1
ATOM 695 C CA . LEU A 1 93 ? -16.530 -2.823 1.020 1.00 88.25 93 LEU A CA 1
ATOM 696 C C . LEU A 1 93 ? -15.884 -2.686 2.407 1.00 88.25 93 LEU A C 1
ATOM 698 O O . LEU A 1 93 ? -14.838 -2.034 2.510 1.00 88.25 93 LEU A O 1
ATOM 702 N N . PRO A 1 94 ? -16.474 -3.265 3.470 1.00 89.25 94 PRO A N 1
ATOM 703 C CA . PRO A 1 94 ? -15.807 -3.384 4.761 1.00 89.25 94 PRO A CA 1
ATOM 704 C C . PRO A 1 94 ? -14.482 -4.127 4.585 1.00 89.25 94 PRO A C 1
ATOM 706 O O . PRO A 1 94 ? -14.440 -5.197 3.981 1.00 89.25 94 PRO A O 1
ATOM 709 N N . SER A 1 95 ? -13.392 -3.542 5.070 1.00 88.75 95 SER A N 1
ATOM 710 C CA . SER A 1 95 ? -12.046 -4.045 4.806 1.00 88.75 95 SER A CA 1
ATOM 711 C C . SER A 1 95 ? -11.205 -4.063 6.070 1.00 88.75 95 SER A C 1
ATOM 713 O O . SER A 1 95 ? -11.170 -3.076 6.807 1.00 88.75 95 SER A O 1
ATOM 715 N N . VAL A 1 96 ? -10.459 -5.148 6.262 1.00 88.62 96 VAL A N 1
ATOM 716 C CA . VAL A 1 96 ? -9.456 -5.263 7.321 1.00 88.62 96 VAL A CA 1
ATOM 717 C C . VAL A 1 96 ? -8.075 -5.090 6.702 1.00 88.62 96 VAL A C 1
ATOM 719 O O . VAL A 1 96 ? -7.675 -5.856 5.828 1.00 88.62 96 VAL A O 1
ATOM 722 N N . THR A 1 97 ? -7.339 -4.073 7.148 1.00 88.06 97 THR A N 1
ATOM 723 C CA . THR A 1 97 ? -5.990 -3.789 6.646 1.00 88.06 97 THR A CA 1
ATOM 724 C C . THR A 1 97 ? -4.950 -4.441 7.544 1.00 88.06 97 THR A C 1
ATOM 726 O O . THR A 1 97 ? -4.727 -3.991 8.669 1.00 88.06 97 THR A O 1
ATOM 729 N N . VAL A 1 98 ? -4.260 -5.455 7.024 1.00 87.75 98 VAL A N 1
ATOM 730 C CA . VAL A 1 98 ? -3.084 -6.041 7.676 1.00 87.75 98 VAL A CA 1
ATOM 731 C C . VAL A 1 98 ? -1.848 -5.271 7.225 1.00 87.75 98 VAL A C 1
ATOM 733 O O . VAL A 1 98 ? -1.578 -5.157 6.030 1.00 87.75 98 VAL A O 1
ATOM 736 N N . ARG A 1 99 ? -1.111 -4.709 8.184 1.00 87.62 99 ARG A N 1
ATOM 737 C CA . ARG A 1 99 ? 0.160 -4.019 7.940 1.00 87.62 99 ARG A CA 1
ATOM 738 C C . ARG A 1 99 ? 1.294 -4.858 8.501 1.00 87.62 99 ARG A C 1
ATOM 740 O O . ARG A 1 99 ? 1.185 -5.369 9.611 1.00 87.62 99 ARG A O 1
ATOM 747 N N . ALA A 1 100 ? 2.356 -4.979 7.720 1.00 85.50 100 ALA A N 1
ATOM 748 C CA . ALA A 1 100 ? 3.577 -5.654 8.112 1.00 85.50 100 ALA A CA 1
ATOM 749 C C . ALA A 1 100 ? 4.757 -4.759 7.746 1.00 85.50 100 ALA A C 1
ATOM 751 O O . ALA A 1 100 ? 4.851 -4.289 6.610 1.00 85.50 100 ALA A O 1
ATOM 752 N N . ASP A 1 101 ? 5.634 -4.540 8.717 1.00 84.88 101 ASP A N 1
ATOM 753 C CA . ASP A 1 101 ? 6.884 -3.826 8.514 1.00 84.88 101 ASP A CA 1
ATOM 754 C C . ASP A 1 101 ? 7.997 -4.822 8.184 1.00 84.88 101 ASP A C 1
ATOM 756 O O . ASP A 1 101 ? 7.998 -5.971 8.633 1.00 84.88 101 ASP A O 1
ATOM 760 N N . ILE A 1 102 ? 8.941 -4.383 7.356 1.00 83.69 102 ILE A N 1
ATOM 761 C CA . ILE A 1 102 ? 10.057 -5.207 6.900 1.00 83.69 102 ILE A CA 1
ATOM 762 C C . ILE A 1 102 ? 11.302 -4.769 7.664 1.00 83.69 102 ILE A C 1
ATOM 764 O O . ILE A 1 102 ? 11.838 -3.690 7.422 1.00 83.69 102 ILE A O 1
ATOM 768 N N . TYR A 1 103 ? 11.787 -5.634 8.549 1.00 79.69 103 TYR A N 1
ATOM 769 C CA . TYR A 1 103 ? 13.067 -5.466 9.236 1.00 79.69 103 TYR A CA 1
ATOM 770 C C . TYR A 1 103 ? 14.166 -6.119 8.388 1.00 79.69 103 TYR A C 1
ATOM 772 O O . TYR A 1 103 ? 14.571 -7.256 8.622 1.00 79.69 103 TYR A O 1
ATOM 780 N N . GLY A 1 104 ? 14.578 -5.452 7.307 1.00 78.06 104 GLY A N 1
ATOM 781 C CA . GLY A 1 104 ? 15.551 -6.008 6.369 1.00 78.06 104 GLY A CA 1
ATOM 782 C C . GLY A 1 104 ? 15.928 -5.071 5.224 1.00 78.06 104 GLY A C 1
ATOM 783 O O . GLY A 1 104 ? 15.378 -3.989 5.059 1.00 78.06 104 GLY A O 1
ATOM 784 N N . LYS A 1 105 ? 16.893 -5.507 4.406 1.00 76.12 105 LYS A N 1
ATOM 785 C CA . LYS A 1 105 ? 17.413 -4.753 3.244 1.00 76.12 105 LYS A CA 1
ATOM 786 C C . LYS A 1 105 ? 16.616 -5.000 1.959 1.00 76.12 105 LYS A C 1
ATOM 788 O O . LYS A 1 105 ? 16.979 -4.486 0.902 1.00 76.12 105 LYS A O 1
ATOM 793 N N . GLU A 1 106 ? 15.580 -5.827 2.031 1.00 81.88 106 GLU A N 1
ATOM 794 C CA . GLU A 1 106 ? 14.805 -6.230 0.867 1.00 81.88 106 GLU A CA 1
ATOM 795 C C . GLU A 1 106 ? 13.721 -5.214 0.529 1.00 81.88 106 GLU A C 1
ATOM 797 O O . GLU A 1 106 ? 13.084 -4.620 1.397 1.00 81.88 106 GLU A O 1
ATOM 802 N N . GLN A 1 107 ? 13.508 -5.013 -0.769 1.00 83.06 107 GLN A N 1
ATOM 803 C CA . GLN A 1 107 ? 12.478 -4.102 -1.236 1.00 83.06 107 GLN A CA 1
ATOM 804 C C . GLN A 1 107 ? 11.090 -4.734 -1.056 1.00 83.06 107 GLN A C 1
ATOM 806 O O . GLN A 1 107 ? 10.906 -5.902 -1.419 1.00 83.06 107 GLN A O 1
ATOM 811 N N . PRO A 1 108 ? 10.080 -3.955 -0.620 1.00 82.31 108 PRO A N 1
ATOM 812 C CA . PRO A 1 108 ? 8.711 -4.447 -0.455 1.00 82.31 108 PRO A CA 1
ATOM 813 C C . PRO A 1 108 ? 8.157 -5.127 -1.714 1.00 82.31 108 PRO A C 1
ATOM 815 O O . PRO A 1 108 ? 7.479 -6.146 -1.630 1.00 82.31 108 PRO A O 1
ATOM 818 N N . ALA A 1 109 ? 8.499 -4.607 -2.898 1.00 84.50 109 ALA A N 1
ATOM 819 C CA . ALA A 1 109 ? 8.056 -5.161 -4.175 1.00 84.50 109 ALA A CA 1
ATOM 820 C C . ALA A 1 109 ? 8.588 -6.577 -4.451 1.00 84.50 109 ALA A C 1
ATOM 822 O O . ALA A 1 109 ? 7.901 -7.366 -5.098 1.00 84.50 109 ALA A O 1
ATOM 823 N N . THR A 1 110 ? 9.789 -6.911 -3.977 1.00 85.56 110 THR A N 1
ATOM 824 C CA . THR A 1 110 ? 10.380 -8.246 -4.149 1.00 85.56 110 THR A CA 1
ATOM 825 C C . THR A 1 110 ? 9.774 -9.232 -3.155 1.00 85.56 110 THR A C 1
ATOM 827 O O . THR A 1 110 ? 9.350 -10.314 -3.555 1.00 85.56 110 THR A O 1
ATOM 830 N N . LEU A 1 111 ? 9.638 -8.825 -1.891 1.00 86.56 111 LEU A N 1
ATOM 831 C CA . LEU A 1 111 ? 9.064 -9.660 -0.835 1.00 86.56 111 LEU A CA 1
ATOM 832 C C . LEU A 1 111 ? 7.604 -10.015 -1.103 1.00 86.56 111 LEU A C 1
ATOM 834 O O . LEU A 1 111 ? 7.225 -11.178 -1.013 1.00 86.56 111 LEU A O 1
ATOM 838 N N . VAL A 1 112 ? 6.787 -9.041 -1.506 1.00 87.44 112 VAL A N 1
ATOM 839 C CA . VAL A 1 112 ? 5.389 -9.305 -1.868 1.00 87.44 112 VAL A CA 1
ATOM 840 C C . VAL A 1 112 ? 5.304 -10.309 -3.017 1.00 87.44 112 VAL A C 1
ATOM 842 O O . VAL A 1 112 ? 4.495 -11.229 -2.951 1.00 87.44 112 VAL A O 1
ATOM 845 N N . LYS A 1 113 ? 6.157 -10.189 -4.043 1.00 85.56 113 LYS A N 1
ATOM 846 C CA . LYS A 1 113 ? 6.195 -11.158 -5.153 1.00 85.56 113 LYS A CA 1
ATOM 847 C C . LYS A 1 113 ? 6.555 -12.571 -4.694 1.00 85.56 113 LYS A C 1
ATOM 849 O O . LYS A 1 113 ? 6.089 -13.526 -5.303 1.00 85.56 113 LYS A O 1
ATOM 854 N N . GLN A 1 114 ? 7.361 -12.703 -3.645 1.00 86.12 114 GLN A N 1
ATOM 855 C CA . GLN A 1 114 ? 7.730 -13.994 -3.071 1.00 86.12 114 GLN A CA 1
ATOM 856 C C . GLN A 1 114 ? 6.654 -14.559 -2.131 1.00 86.12 114 GLN A C 1
ATOM 858 O O . GLN A 1 114 ? 6.478 -15.771 -2.070 1.00 86.12 114 GLN A O 1
ATOM 863 N N . ILE A 1 115 ? 5.928 -13.700 -1.411 1.00 86.06 115 ILE A N 1
ATOM 864 C CA . ILE A 1 115 ? 4.912 -14.098 -0.423 1.00 86.06 115 ILE A CA 1
ATOM 865 C C . ILE A 1 115 ? 3.564 -14.409 -1.080 1.00 86.06 115 ILE A C 1
ATOM 867 O O . ILE A 1 115 ? 2.883 -15.337 -0.652 1.00 86.06 115 ILE A O 1
ATOM 871 N N . LEU A 1 116 ? 3.186 -13.656 -2.116 1.00 85.25 116 LEU A N 1
ATOM 872 C CA . LEU A 1 116 ? 1.938 -13.843 -2.861 1.00 85.25 116 LEU A CA 1
ATOM 873 C C . LEU A 1 116 ? 1.630 -15.306 -3.226 1.00 85.25 116 LEU A C 1
ATOM 875 O O . LEU A 1 116 ? 0.543 -15.749 -2.866 1.00 85.25 116 LEU A O 1
ATOM 879 N N . PRO A 1 117 ? 2.544 -16.083 -3.845 1.00 87.94 117 PRO A N 1
ATOM 880 C CA . PRO A 1 117 ? 2.254 -17.477 -4.189 1.00 87.94 117 PRO A CA 1
ATOM 881 C C . PRO A 1 117 ? 2.001 -18.363 -2.962 1.00 87.94 117 PRO A C 1
ATOM 883 O O . PRO A 1 117 ? 1.248 -19.329 -3.027 1.00 87.94 117 PRO A O 1
ATOM 886 N N . THR A 1 118 ? 2.594 -18.033 -1.815 1.00 84.88 118 THR A N 1
ATOM 887 C CA . THR A 1 118 ? 2.371 -18.749 -0.551 1.00 84.88 118 THR A CA 1
ATOM 888 C C . THR A 1 118 ? 0.999 -18.430 0.053 1.00 84.88 118 THR A C 1
ATOM 890 O O . THR A 1 118 ? 0.462 -19.229 0.814 1.00 84.88 118 THR A O 1
ATOM 893 N N . LEU A 1 119 ? 0.422 -17.272 -0.287 1.00 83.75 119 LEU A N 1
ATOM 894 C CA . LEU A 1 119 ? -0.918 -16.850 0.131 1.00 83.75 119 LEU A CA 1
ATOM 895 C C . LEU A 1 119 ? -2.027 -17.353 -0.801 1.00 83.75 119 LEU A C 1
ATOM 897 O O . LEU A 1 119 ? -3.199 -17.210 -0.459 1.00 83.75 119 LEU A O 1
ATOM 901 N N . ASP A 1 120 ? -1.697 -17.955 -1.946 1.00 84.00 120 ASP A N 1
ATOM 902 C CA . ASP A 1 120 ? -2.702 -18.468 -2.884 1.00 84.00 120 ASP A CA 1
ATOM 903 C C . ASP A 1 120 ? -3.524 -19.623 -2.286 1.00 84.00 120 ASP A C 1
ATOM 905 O O . ASP A 1 120 ? -4.708 -19.753 -2.594 1.00 84.00 120 ASP A O 1
ATOM 909 N N . SER A 1 121 ? -2.950 -20.415 -1.372 1.00 82.56 121 SER A N 1
ATOM 910 C CA . SER A 1 121 ? -3.692 -21.440 -0.620 1.00 82.56 121 SER A CA 1
ATOM 911 C C . SER A 1 121 ? -4.745 -20.820 0.299 1.00 82.56 121 SER A C 1
ATOM 913 O O . SER A 1 121 ? -5.906 -21.215 0.266 1.00 82.56 121 SER A O 1
ATOM 915 N N . VAL A 1 122 ? -4.369 -19.780 1.047 1.00 81.38 122 VAL A N 1
ATOM 916 C CA . VAL A 1 122 ? -5.285 -19.016 1.911 1.00 81.38 122 VAL A CA 1
ATOM 917 C C . VAL A 1 122 ? -6.354 -18.316 1.072 1.00 81.38 122 VAL A C 1
ATOM 919 O O . VAL A 1 122 ? -7.516 -18.245 1.463 1.00 81.38 122 VAL A O 1
ATOM 922 N N . ARG A 1 123 ? -5.979 -17.836 -0.119 1.00 81.56 123 ARG A N 1
ATOM 923 C CA . ARG A 1 123 ? -6.905 -17.249 -1.091 1.00 81.56 123 ARG A CA 1
ATOM 924 C C . ARG A 1 123 ? -7.967 -18.240 -1.561 1.00 81.56 123 ARG A C 1
ATOM 926 O O . ARG A 1 123 ? -9.096 -17.827 -1.787 1.00 81.56 123 ARG A O 1
ATOM 933 N N . ALA A 1 124 ? -7.605 -19.512 -1.708 1.00 81.50 124 ALA A N 1
ATOM 934 C CA . ALA A 1 124 ? -8.511 -20.570 -2.143 1.00 81.50 124 ALA A CA 1
ATOM 935 C C . ALA A 1 124 ? -9.432 -21.087 -1.022 1.00 81.50 124 ALA A C 1
ATOM 937 O O . ALA A 1 124 ? -10.515 -21.585 -1.313 1.00 81.50 124 ALA A O 1
ATOM 938 N N . GLU A 1 125 ? -9.021 -20.972 0.244 1.00 86.69 125 GLU A N 1
ATOM 939 C CA . GLU A 1 125 ? -9.841 -21.345 1.409 1.00 86.69 125 GLU A CA 1
ATOM 940 C C . GLU A 1 125 ? -10.865 -20.267 1.804 1.00 86.69 125 GLU A C 1
ATOM 942 O O . GLU A 1 125 ? -11.789 -20.535 2.576 1.00 86.69 125 GLU A O 1
ATOM 947 N N . LEU A 1 126 ? -10.717 -19.044 1.287 1.00 83.62 126 LEU A N 1
ATOM 948 C CA . LEU A 1 126 ? -11.646 -17.948 1.546 1.00 83.62 126 LEU A CA 1
ATOM 949 C C . LEU A 1 126 ? -13.005 -18.208 0.862 1.00 83.62 126 LEU A C 1
ATOM 951 O O . LEU A 1 126 ? -13.032 -18.543 -0.323 1.00 83.62 126 LEU A O 1
ATOM 955 N N . PRO A 1 127 ? -14.139 -18.019 1.569 1.00 84.69 127 PRO A N 1
ATOM 956 C CA . PRO A 1 127 ? -15.465 -18.133 0.972 1.00 84.69 127 PRO A CA 1
ATOM 957 C C . PRO A 1 127 ? -15.667 -17.162 -0.194 1.00 84.69 127 PRO A C 1
ATOM 959 O O . PRO A 1 127 ? -15.115 -16.054 -0.205 1.00 84.69 127 PRO A O 1
ATOM 962 N N . ASP A 1 128 ? -16.534 -17.545 -1.131 1.00 81.12 128 ASP A N 1
ATOM 963 C CA . ASP A 1 128 ? -16.912 -16.693 -2.255 1.00 81.12 128 ASP A CA 1
ATOM 964 C C . ASP A 1 128 ? -17.409 -15.321 -1.766 1.00 81.12 128 ASP A C 1
ATOM 966 O O . ASP A 1 128 ? -18.266 -15.218 -0.886 1.00 81.12 128 ASP A O 1
ATOM 970 N N . GLY A 1 129 ? -16.857 -14.251 -2.345 1.00 81.75 129 GLY A N 1
ATOM 971 C CA . GLY A 1 129 ? -17.178 -12.863 -1.991 1.00 81.75 129 GLY A CA 1
ATOM 972 C C . GLY A 1 129 ? -16.114 -12.138 -1.159 1.00 81.75 129 GLY A C 1
ATOM 973 O O . GLY A 1 129 ? -16.184 -10.914 -1.047 1.00 81.75 129 GLY A O 1
ATOM 974 N N . TYR A 1 130 ? -15.100 -12.841 -0.644 1.00 83.44 130 TYR A N 1
ATOM 975 C CA . TYR A 1 130 ? -13.933 -12.214 -0.016 1.00 83.44 130 TYR A CA 1
ATOM 976 C C . TYR A 1 130 ? -12.796 -12.002 -1.020 1.00 83.44 130 TYR A C 1
ATOM 978 O O . TYR A 1 130 ? -12.516 -12.840 -1.875 1.00 83.44 130 TYR A O 1
ATOM 986 N N . LEU A 1 131 ? -12.120 -10.856 -0.915 1.00 84.69 131 LEU A N 1
ATOM 987 C CA . LEU A 1 131 ? -11.038 -10.457 -1.813 1.00 84.69 131 LEU A CA 1
ATOM 988 C C . LEU A 1 131 ? -9.775 -10.152 -1.008 1.00 84.69 131 LEU A C 1
ATOM 990 O O . LEU A 1 131 ? -9.809 -9.375 -0.055 1.00 84.69 131 LEU A O 1
ATOM 994 N N . LEU A 1 132 ? -8.649 -10.732 -1.429 1.00 85.00 132 LEU A N 1
ATOM 995 C CA . LEU A 1 132 ? -7.327 -10.434 -0.881 1.00 85.00 132 LEU A CA 1
ATOM 996 C C . LEU A 1 132 ? -6.545 -9.550 -1.858 1.00 85.00 132 LEU A C 1
ATOM 998 O O . LEU A 1 132 ? -6.027 -10.022 -2.872 1.00 85.00 132 LEU A O 1
ATOM 1002 N N . GLU A 1 133 ? -6.443 -8.262 -1.567 1.00 84.38 133 GLU A N 1
ATOM 1003 C CA . GLU A 1 133 ? -5.699 -7.317 -2.401 1.00 84.38 133 GLU A CA 1
ATOM 1004 C C . GLU A 1 133 ? -4.409 -6.874 -1.718 1.00 84.38 133 GLU A C 1
ATOM 1006 O O . GLU A 1 133 ? -4.383 -6.597 -0.519 1.00 84.38 133 GLU A O 1
ATOM 1011 N N . VAL A 1 134 ? -3.336 -6.763 -2.502 1.00 86.50 134 VAL A N 1
ATOM 1012 C CA . VAL A 1 134 ? -2.109 -6.112 -2.042 1.00 86.50 134 VAL A CA 1
ATOM 1013 C C . VAL A 1 134 ? -2.272 -4.611 -2.222 1.00 86.50 134 VAL A C 1
ATOM 1015 O O . VAL A 1 134 ? -2.470 -4.140 -3.340 1.00 86.50 134 VAL A O 1
ATOM 1018 N N . GLY A 1 135 ? -2.158 -3.873 -1.123 1.00 83.50 135 GLY A N 1
ATOM 1019 C CA . GLY A 1 135 ? -2.118 -2.414 -1.130 1.00 83.50 135 GLY A CA 1
ATOM 1020 C C . GLY A 1 135 ? -0.727 -1.853 -0.835 1.00 83.50 135 GLY A C 1
ATOM 1021 O O . GLY A 1 135 ? 0.226 -2.578 -0.546 1.00 83.50 135 GLY A O 1
ATOM 1022 N N . GLY A 1 136 ? -0.631 -0.525 -0.864 1.00 84.81 136 GLY A N 1
ATOM 1023 C CA . GLY A 1 136 ? 0.561 0.220 -0.464 1.00 84.81 136 GLY A CA 1
ATOM 1024 C C . GLY A 1 136 ? 1.529 0.476 -1.614 1.00 84.81 136 GLY A C 1
ATOM 1025 O O . GLY A 1 136 ? 1.135 0.580 -2.773 1.00 84.81 136 GLY A O 1
ATOM 1026 N N . THR A 1 137 ? 2.819 0.565 -1.292 1.00 83.12 137 THR A N 1
ATOM 1027 C CA . THR A 1 137 ? 3.856 1.009 -2.239 1.00 83.12 137 THR A CA 1
ATOM 1028 C C . THR A 1 137 ? 3.965 0.124 -3.478 1.00 83.12 137 THR A C 1
ATOM 1030 O O . THR A 1 137 ? 4.292 0.615 -4.554 1.00 83.12 137 THR A O 1
ATOM 1033 N N . VAL A 1 138 ? 3.656 -1.170 -3.370 1.00 85.94 138 VAL A N 1
ATOM 1034 C CA . VAL A 1 138 ? 3.672 -2.092 -4.516 1.00 85.94 138 VAL A CA 1
ATOM 1035 C C . VAL A 1 138 ? 2.547 -1.782 -5.509 1.00 85.94 138 VAL A C 1
ATOM 1037 O O . VAL A 1 138 ? 2.772 -1.862 -6.717 1.00 85.94 138 VAL A O 1
ATOM 1040 N N . GLU A 1 139 ? 1.369 -1.377 -5.026 1.00 85.75 139 GLU A N 1
ATOM 1041 C CA . GLU A 1 139 ? 0.250 -0.950 -5.876 1.00 85.75 139 GLU A CA 1
ATOM 1042 C C . GLU A 1 139 ? 0.607 0.338 -6.632 1.00 85.75 139 GLU A C 1
ATOM 1044 O O . GLU A 1 139 ? 0.419 0.421 -7.848 1.00 85.75 139 GLU A O 1
ATOM 1049 N N . ASP A 1 140 ? 1.187 1.314 -5.930 1.00 86.44 140 ASP A N 1
ATOM 1050 C CA . ASP A 1 140 ? 1.599 2.590 -6.519 1.00 86.44 140 ASP A CA 1
ATOM 1051 C C . ASP A 1 140 ? 2.694 2.400 -7.575 1.00 86.44 140 ASP A C 1
ATOM 1053 O O . ASP A 1 140 ? 2.622 2.972 -8.667 1.00 86.44 140 ASP A O 1
ATOM 1057 N N . LEU A 1 141 ? 3.675 1.534 -7.293 1.00 87.38 141 LEU A N 1
ATOM 1058 C CA . LEU A 1 141 ? 4.715 1.158 -8.250 1.00 87.38 141 LEU A CA 1
ATOM 1059 C C . LEU A 1 141 ? 4.123 0.476 -9.486 1.00 87.38 141 LEU A C 1
ATOM 1061 O O . LEU A 1 141 ? 4.483 0.831 -10.607 1.00 87.38 141 LEU A O 1
ATOM 1065 N N . ALA A 1 142 ? 3.198 -0.470 -9.306 1.00 87.69 142 ALA A N 1
ATOM 1066 C CA . ALA A 1 142 ? 2.544 -1.149 -10.422 1.00 87.69 142 ALA A CA 1
ATOM 1067 C C . ALA A 1 142 ? 1.733 -0.169 -11.280 1.00 87.69 142 ALA A C 1
ATOM 1069 O O . ALA A 1 142 ? 1.796 -0.212 -12.510 1.00 87.69 142 ALA A O 1
ATOM 1070 N N . ARG A 1 143 ? 1.017 0.765 -10.647 1.00 87.81 143 ARG A N 1
ATOM 1071 C CA . ARG A 1 143 ? 0.240 1.798 -11.339 1.00 87.81 143 ARG A CA 1
ATOM 1072 C C . ARG A 1 143 ? 1.136 2.744 -12.139 1.00 87.81 143 ARG A C 1
ATOM 1074 O O . ARG A 1 143 ? 0.861 2.994 -13.313 1.00 87.81 143 ARG A O 1
ATOM 1081 N N . GLY A 1 144 ? 2.223 3.222 -11.534 1.00 88.75 144 GLY A N 1
ATOM 1082 C CA . GLY A 1 144 ? 3.219 4.053 -12.210 1.00 88.75 144 GLY A CA 1
ATOM 1083 C C . GLY A 1 144 ? 3.867 3.325 -13.388 1.00 88.75 144 GLY A C 1
ATOM 1084 O O . GLY A 1 144 ? 3.910 3.855 -14.498 1.00 88.75 144 GLY A O 1
ATOM 1085 N N . GLN A 1 145 ? 4.287 2.075 -13.181 1.00 89.94 145 GLN A N 1
ATOM 1086 C CA . GLN A 1 145 ? 4.913 1.258 -14.219 1.00 89.94 145 GLN A CA 1
ATOM 1087 C C . GLN A 1 145 ? 3.962 0.970 -15.385 1.00 89.94 145 GLN A C 1
ATOM 1089 O O . GLN A 1 145 ? 4.380 1.034 -16.540 1.00 89.94 145 GLN A O 1
ATOM 1094 N N . ASN A 1 146 ? 2.682 0.703 -15.112 1.00 92.50 146 ASN A N 1
ATOM 1095 C CA . ASN A 1 146 ? 1.679 0.492 -16.156 1.00 92.50 146 ASN A CA 1
ATOM 1096 C C . ASN A 1 146 ? 1.480 1.748 -17.013 1.00 92.50 146 ASN A C 1
ATOM 1098 O O . ASN A 1 146 ? 1.375 1.639 -18.232 1.00 92.50 146 ASN A O 1
ATOM 1102 N N . SER A 1 147 ? 1.498 2.936 -16.400 1.00 91.56 147 SER A N 1
ATOM 1103 C CA . SER A 1 147 ? 1.425 4.209 -17.128 1.00 91.56 147 SER A CA 1
ATOM 1104 C C . SER A 1 147 ? 2.640 4.419 -18.041 1.00 91.56 147 SER A C 1
ATOM 1106 O O . SER A 1 147 ? 2.498 4.755 -19.218 1.00 91.56 147 SER A O 1
ATOM 1108 N N . VAL A 1 148 ? 3.846 4.134 -17.540 1.00 91.94 148 VAL A N 1
ATOM 1109 C CA . VAL A 1 148 ? 5.081 4.219 -18.338 1.00 91.94 148 VAL A CA 1
ATOM 1110 C C . VAL A 1 148 ? 5.068 3.211 -19.489 1.00 91.94 148 VAL A C 1
ATOM 1112 O O . VAL A 1 148 ? 5.374 3.567 -20.628 1.00 91.94 148 VAL A O 1
ATOM 1115 N N . ASN A 1 149 ? 4.671 1.966 -19.221 1.00 94.12 149 ASN A N 1
ATOM 1116 C CA . ASN A 1 149 ? 4.597 0.913 -20.233 1.00 94.12 149 ASN A CA 1
ATOM 1117 C C . ASN A 1 149 ? 3.555 1.229 -21.313 1.00 94.12 149 ASN A C 1
ATOM 1119 O O . ASN A 1 149 ? 3.784 0.912 -22.477 1.00 94.12 149 ASN A O 1
ATOM 1123 N N . ALA A 1 150 ? 2.453 1.895 -20.955 1.00 93.25 150 ALA A N 1
ATOM 1124 C CA . ALA A 1 150 ? 1.465 2.369 -21.920 1.00 93.25 150 ALA A CA 1
ATOM 1125 C C . ALA A 1 150 ? 2.037 3.451 -22.859 1.00 93.25 15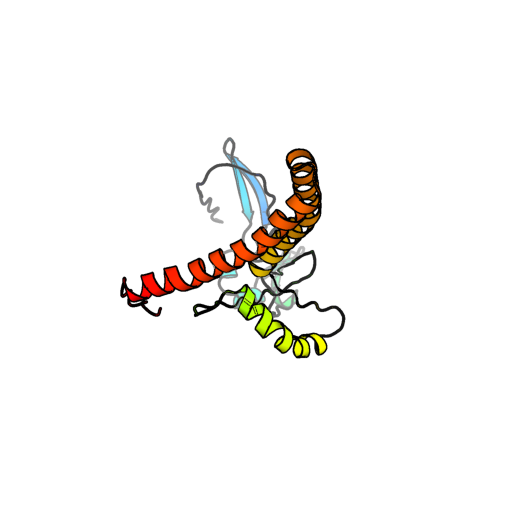0 ALA A C 1
ATOM 1127 O O . ALA A 1 150 ? 1.693 3.480 -24.040 1.00 93.25 150 ALA A O 1
ATOM 1128 N N . GLY A 1 151 ? 2.943 4.309 -22.370 1.00 93.44 151 GLY A N 1
ATOM 1129 C CA . GLY A 1 151 ? 3.613 5.340 -23.176 1.00 93.44 151 GLY A CA 1
ATOM 1130 C C . GLY A 1 151 ? 4.812 4.843 -23.999 1.00 93.44 151 GLY A C 1
ATOM 1131 O O . GLY A 1 151 ? 5.110 5.396 -25.061 1.00 93.44 151 GLY A O 1
ATOM 1132 N N . MET A 1 152 ? 5.487 3.782 -23.546 1.00 95.38 152 MET A N 1
ATOM 1133 C CA . MET A 1 152 ? 6.677 3.205 -24.186 1.00 95.38 152 MET A CA 1
ATOM 1134 C C . MET A 1 152 ? 6.529 2.901 -25.695 1.00 95.38 152 MET A C 1
ATOM 1136 O O . MET A 1 152 ? 7.421 3.300 -26.449 1.00 95.38 152 MET A O 1
ATOM 1140 N N . PRO A 1 153 ? 5.457 2.247 -26.193 1.00 94.38 153 PRO A N 1
ATOM 1141 C CA . PRO A 1 153 ? 5.345 1.937 -27.620 1.00 94.38 153 PRO A CA 1
ATOM 1142 C C . PRO A 1 153 ? 5.257 3.197 -28.489 1.00 94.38 153 PRO A C 1
ATOM 1144 O O . PRO A 1 153 ? 5.895 3.259 -29.540 1.00 94.38 153 PRO A O 1
ATOM 1147 N N . LEU A 1 154 ? 4.537 4.230 -28.037 1.00 95.75 154 LEU A N 1
ATOM 1148 C CA . LEU A 1 154 ? 4.452 5.506 -28.750 1.00 95.75 154 LEU A CA 1
ATOM 1149 C C . LEU A 1 154 ? 5.826 6.184 -28.828 1.00 95.75 154 LEU A C 1
ATOM 1151 O O . LEU A 1 154 ? 6.229 6.649 -29.894 1.00 95.75 154 LEU A O 1
ATOM 1155 N N . PHE A 1 155 ? 6.569 6.196 -27.719 1.00 95.06 155 PHE A N 1
ATOM 1156 C CA . PHE A 1 155 ? 7.922 6.750 -27.674 1.00 95.06 155 PHE A CA 1
ATOM 1157 C C . PHE A 1 155 ? 8.869 6.043 -28.654 1.00 95.06 155 PHE A C 1
ATOM 1159 O O . PHE A 1 155 ? 9.575 6.710 -29.411 1.00 95.06 155 PHE A O 1
ATOM 1166 N N . ILE A 1 156 ? 8.843 4.706 -28.696 1.00 93.56 156 ILE A N 1
ATOM 1167 C CA . ILE A 1 156 ? 9.656 3.915 -29.631 1.00 93.56 156 ILE A CA 1
ATOM 1168 C C . ILE A 1 156 ? 9.332 4.297 -31.080 1.00 93.56 156 ILE A C 1
ATOM 1170 O O . ILE A 1 156 ? 10.249 4.549 -31.858 1.00 93.56 156 ILE A O 1
ATOM 1174 N N . VAL A 1 157 ? 8.053 4.413 -31.446 1.00 95.38 157 VAL A N 1
ATOM 1175 C CA . VAL A 1 157 ? 7.646 4.814 -32.806 1.00 95.38 157 VAL A CA 1
ATOM 1176 C C . VAL A 1 157 ? 8.174 6.205 -33.164 1.00 95.38 157 VAL A C 1
ATOM 1178 O O . VAL A 1 157 ? 8.715 6.393 -34.256 1.00 95.38 157 VAL A O 1
ATOM 1181 N N . VAL A 1 158 ? 8.067 7.174 -32.252 1.00 95.88 158 VAL A N 1
ATOM 1182 C CA . VAL A 1 158 ? 8.572 8.537 -32.473 1.00 95.88 158 VAL A CA 1
ATOM 1183 C C . VAL A 1 158 ? 10.088 8.533 -32.661 1.00 95.88 158 VAL A C 1
ATOM 1185 O O . VAL A 1 158 ? 10.579 9.097 -33.638 1.00 95.88 158 VAL A O 1
ATOM 1188 N N . VAL A 1 159 ? 10.838 7.855 -31.788 1.00 93.50 159 VAL A N 1
ATOM 1189 C CA . VAL A 1 159 ? 12.304 7.770 -31.892 1.00 93.50 159 VAL A CA 1
ATOM 1190 C C . VAL A 1 159 ? 12.727 7.077 -33.183 1.00 93.50 159 VAL A C 1
ATOM 1192 O O . VAL A 1 159 ? 13.587 7.596 -33.891 1.00 93.50 159 VAL A O 1
ATOM 1195 N N . LEU A 1 160 ? 12.103 5.953 -33.544 1.00 92.12 160 LEU A N 1
ATOM 1196 C CA . LEU A 1 160 ? 12.394 5.260 -34.801 1.00 92.12 160 LEU A CA 1
ATOM 1197 C C . LEU A 1 160 ? 12.108 6.157 -36.014 1.00 92.12 160 LEU A C 1
ATOM 1199 O O . LEU A 1 160 ? 12.901 6.179 -36.953 1.00 92.12 160 LEU A O 1
ATOM 1203 N N . THR A 1 161 ? 11.027 6.941 -35.976 1.00 93.19 161 THR A N 1
ATOM 1204 C CA . THR A 1 161 ? 10.682 7.899 -37.039 1.00 93.19 161 THR A CA 1
ATOM 1205 C C . THR A 1 161 ? 11.721 9.017 -37.141 1.00 93.19 161 THR A C 1
ATOM 1207 O O . THR A 1 161 ? 12.188 9.330 -38.236 1.00 93.19 161 THR A O 1
ATOM 1210 N N . LEU A 1 162 ? 12.143 9.589 -36.011 1.00 93.62 162 LEU A N 1
ATOM 1211 C CA . LEU A 1 162 ? 13.183 10.619 -35.976 1.00 93.62 162 LEU A CA 1
ATOM 1212 C C . LEU A 1 162 ? 14.529 10.085 -36.480 1.00 93.62 162 LEU A C 1
ATOM 1214 O O . LEU A 1 162 ? 15.172 10.737 -37.302 1.00 93.62 162 LEU A O 1
ATOM 1218 N N . LEU A 1 163 ? 14.929 8.884 -36.057 1.00 92.44 163 LEU A N 1
ATOM 1219 C CA . LEU A 1 163 ? 16.140 8.222 -36.547 1.00 92.44 163 LEU A CA 1
ATOM 1220 C C . LEU A 1 163 ? 16.066 7.967 -38.054 1.00 92.44 163 LEU A C 1
ATOM 1222 O O . LEU A 1 163 ? 17.054 8.162 -38.762 1.00 92.44 163 LEU A O 1
ATOM 1226 N N . MET A 1 164 ? 14.895 7.581 -38.562 1.00 91.44 164 MET A N 1
ATOM 1227 C CA . MET A 1 164 ? 14.681 7.358 -39.988 1.00 91.44 164 MET A CA 1
ATOM 1228 C C . MET A 1 164 ? 14.836 8.651 -40.802 1.00 91.44 164 MET A C 1
ATOM 1230 O O . MET A 1 164 ? 15.488 8.642 -41.846 1.00 91.44 164 MET A O 1
ATOM 1234 N N . ILE A 1 165 ? 14.302 9.771 -40.304 1.00 93.94 165 ILE A N 1
ATOM 1235 C CA . ILE A 1 165 ? 14.447 11.091 -40.937 1.00 93.94 165 ILE A CA 1
ATOM 1236 C C . ILE A 1 165 ? 15.911 11.551 -40.918 1.00 93.94 165 ILE A C 1
ATOM 1238 O O . ILE A 1 165 ? 16.413 12.029 -41.933 1.00 93.94 165 ILE A O 1
ATOM 1242 N N . GLN A 1 166 ? 16.608 11.384 -39.791 1.00 92.06 166 GLN A N 1
ATOM 1243 C CA . GLN A 1 166 ? 17.994 11.834 -39.626 1.00 92.06 166 GLN A CA 1
ATOM 1244 C C . GLN A 1 166 ? 18.984 11.019 -40.465 1.00 92.06 166 GLN A C 1
ATOM 1246 O O . GLN A 1 166 ? 19.854 11.577 -41.131 1.00 92.06 166 GLN A O 1
ATOM 1251 N N . LEU A 1 167 ? 18.873 9.690 -40.433 1.00 87.25 167 LEU A N 1
ATOM 1252 C CA . LEU A 1 167 ? 19.864 8.794 -41.032 1.00 87.25 167 LEU A CA 1
ATOM 1253 C C . LEU A 1 167 ? 19.546 8.458 -42.493 1.00 87.25 167 LEU A C 1
ATOM 1255 O O . LEU A 1 167 ? 20.446 8.017 -43.213 1.00 87.25 167 LEU A O 1
ATOM 1259 N N . ARG A 1 168 ? 18.282 8.640 -42.917 1.00 88.69 168 ARG A N 1
ATOM 1260 C CA . ARG A 1 168 ? 17.740 8.394 -44.271 1.00 88.69 168 ARG A CA 1
ATOM 1261 C C . ARG A 1 168 ? 18.140 7.034 -44.873 1.00 88.69 168 ARG A C 1
ATOM 1263 O O . ARG A 1 168 ? 18.138 6.850 -46.086 1.00 88.69 168 ARG A O 1
ATOM 1270 N N . SER A 1 169 ? 18.519 6.078 -44.024 1.00 89.56 169 SER A N 1
ATOM 1271 C CA . SER A 1 169 ? 19.077 4.779 -44.391 1.00 89.56 169 SER A CA 1
ATOM 1272 C C . SER A 1 169 ? 18.736 3.750 -43.317 1.00 89.56 169 SER A C 1
ATOM 1274 O O . SER A 1 169 ? 19.126 3.897 -42.155 1.00 89.56 169 SER A O 1
ATOM 1276 N N . PHE A 1 170 ? 18.050 2.681 -43.726 1.00 86.31 170 P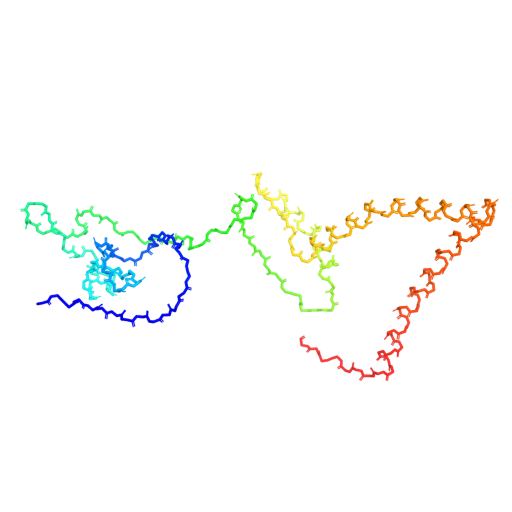HE A N 1
ATOM 1277 C CA . PHE A 1 170 ? 17.648 1.585 -42.841 1.00 86.31 170 PHE A CA 1
ATOM 1278 C C . PHE A 1 170 ? 18.847 0.881 -42.190 1.00 86.31 170 PHE A C 1
ATOM 1280 O O . PHE A 1 170 ? 18.814 0.590 -40.997 1.00 86.31 170 PHE A O 1
ATOM 1287 N N . SER A 1 171 ? 19.940 0.665 -42.931 1.00 89.81 171 SER A N 1
ATOM 1288 C CA . SER A 1 171 ? 21.134 -0.011 -42.402 1.00 89.81 171 SER A CA 1
ATOM 1289 C C . SER A 1 171 ? 21.799 0.776 -41.271 1.00 89.81 171 SER A C 1
ATOM 1291 O O . SER A 1 171 ? 22.269 0.187 -40.300 1.00 89.81 171 SER A O 1
ATOM 1293 N N . ARG A 1 172 ? 21.805 2.113 -41.365 1.00 87.94 172 ARG A N 1
ATOM 1294 C CA . ARG A 1 172 ? 22.365 2.980 -40.317 1.00 87.94 172 ARG A CA 1
ATOM 1295 C C . ARG A 1 172 ? 21.479 3.005 -39.071 1.00 87.94 172 ARG A C 1
ATOM 1297 O O . ARG A 1 172 ? 21.996 2.953 -37.962 1.00 87.94 172 ARG A O 1
ATOM 1304 N N . MET A 1 173 ? 20.159 3.033 -39.249 1.00 90.31 173 MET A N 1
ATOM 1305 C CA . MET A 1 173 ? 19.197 2.983 -38.144 1.00 90.31 173 MET A CA 1
ATOM 1306 C C . MET A 1 173 ? 19.301 1.671 -37.352 1.00 90.31 173 MET A C 1
ATOM 1308 O O . MET A 1 173 ? 19.325 1.703 -36.122 1.00 90.31 173 MET A O 1
ATOM 1312 N N . LEU A 1 174 ? 19.470 0.535 -38.039 1.00 89.56 174 LEU A N 1
ATOM 1313 C CA . LEU A 1 174 ? 19.635 -0.769 -37.392 1.00 89.56 174 LEU A CA 1
ATOM 1314 C C . LEU A 1 174 ? 20.936 -0.862 -36.576 1.00 89.56 174 LEU A C 1
ATOM 1316 O O . LEU A 1 174 ? 20.922 -1.395 -35.469 1.00 89.56 174 LEU A O 1
ATOM 1320 N N . MET A 1 175 ? 22.047 -0.306 -37.085 1.00 91.00 175 MET A N 1
ATOM 1321 C CA . MET A 1 175 ? 23.300 -0.219 -36.320 1.00 91.00 175 MET A CA 1
ATOM 1322 C C . MET A 1 175 ? 23.095 0.531 -35.001 1.00 91.00 175 MET A C 1
ATOM 1324 O O . MET A 1 175 ? 23.483 0.028 -33.950 1.00 91.00 175 MET A O 1
ATOM 1328 N N . VAL A 1 176 ? 22.444 1.699 -35.037 1.00 90.19 176 VAL A N 1
ATOM 1329 C CA . VAL A 1 176 ? 22.179 2.493 -33.826 1.00 90.19 176 VAL A CA 1
ATOM 1330 C C . VAL A 1 176 ? 21.262 1.731 -32.862 1.00 90.19 176 VAL A C 1
ATOM 1332 O O . VAL A 1 176 ? 21.531 1.681 -31.661 1.00 90.19 176 VAL A O 1
ATOM 1335 N N . LEU A 1 177 ? 20.226 1.064 -33.374 1.00 90.31 177 LEU A N 1
ATOM 1336 C CA . LEU A 1 177 ? 19.316 0.272 -32.546 1.00 90.31 177 LEU A CA 1
ATOM 1337 C C . LEU A 1 177 ? 20.035 -0.873 -31.819 1.00 90.31 177 LEU A C 1
ATOM 1339 O O . LEU A 1 177 ? 19.725 -1.128 -30.663 1.00 90.31 177 LEU A O 1
ATOM 1343 N N . ILE A 1 178 ? 21.018 -1.521 -32.453 1.00 92.44 178 ILE A N 1
ATOM 1344 C CA . ILE A 1 178 ? 21.830 -2.583 -31.831 1.00 92.44 178 ILE A CA 1
ATOM 1345 C C . ILE A 1 178 ? 22.810 -2.014 -30.793 1.00 92.44 178 ILE A C 1
ATOM 1347 O O . ILE A 1 178 ? 23.103 -2.674 -29.795 1.00 92.44 178 ILE A O 1
ATOM 1351 N N . THR A 1 179 ? 23.287 -0.776 -30.963 1.00 91.25 179 THR A N 1
ATOM 1352 C CA . THR A 1 179 ? 24.136 -0.138 -29.941 1.00 91.25 179 THR A CA 1
ATOM 1353 C C . THR A 1 179 ? 23.374 0.219 -28.659 1.00 91.25 179 THR A C 1
ATOM 1355 O O . THR A 1 179 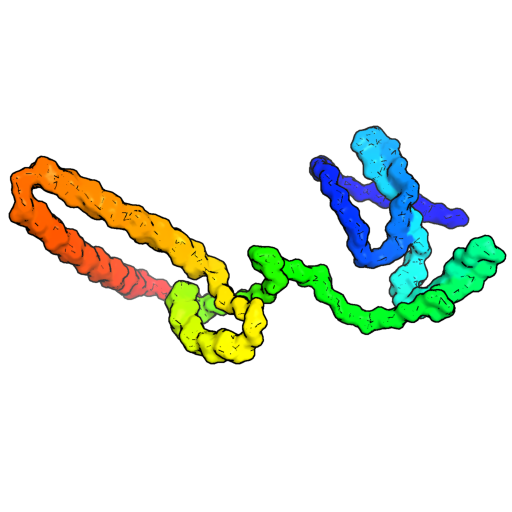? 23.975 0.225 -27.586 1.00 91.25 179 THR A O 1
ATOM 1358 N N . ALA A 1 180 ? 22.056 0.444 -28.731 1.00 90.44 180 ALA A N 1
ATOM 1359 C CA . ALA A 1 180 ? 21.227 0.777 -27.568 1.00 90.44 180 ALA A CA 1
ATOM 1360 C C . ALA A 1 180 ? 21.229 -0.303 -26.454 1.00 90.44 180 ALA A C 1
ATOM 1362 O O . ALA A 1 180 ? 21.546 0.039 -25.312 1.00 90.44 180 ALA A O 1
ATOM 1363 N N . PRO A 1 181 ? 20.950 -1.599 -26.720 1.00 90.75 181 PRO A N 1
ATOM 1364 C CA . PRO A 1 181 ? 21.040 -2.642 -25.697 1.00 90.75 181 PRO A CA 1
ATOM 1365 C C . PRO A 1 181 ? 22.479 -2.900 -25.227 1.00 90.75 181 PRO A C 1
ATOM 1367 O O . PRO A 1 181 ? 22.673 -3.226 -24.058 1.00 90.75 181 PRO A O 1
ATOM 1370 N N . LEU A 1 182 ? 23.499 -2.697 -26.074 1.00 93.56 182 LEU A N 1
ATOM 1371 C CA . LEU A 1 182 ? 24.900 -2.763 -25.631 1.00 93.56 182 LEU A CA 1
ATOM 1372 C C . LEU A 1 182 ? 25.208 -1.698 -24.565 1.00 93.56 182 LEU A C 1
ATOM 1374 O O . LEU A 1 182 ? 25.886 -1.986 -23.578 1.00 93.56 182 LEU A O 1
ATOM 1378 N N . GLY A 1 183 ? 24.673 -0.485 -24.732 1.00 91.75 183 GLY A N 1
ATOM 1379 C CA . GLY A 1 183 ? 24.787 0.585 -23.739 1.00 91.75 183 GLY A CA 1
ATOM 1380 C C . GLY A 1 183 ? 24.140 0.219 -22.400 1.00 91.75 183 GLY A C 1
ATOM 1381 O O . GLY A 1 183 ? 24.717 0.488 -21.346 1.00 91.75 183 GLY A O 1
ATOM 1382 N N . LEU A 1 184 ? 22.989 -0.463 -22.430 1.00 93.31 184 LEU A N 1
ATOM 1383 C CA . LEU A 1 184 ? 22.301 -0.926 -21.221 1.00 93.31 184 LEU A CA 1
ATOM 1384 C C . LEU A 1 184 ? 23.167 -1.892 -20.398 1.00 93.31 184 LEU A C 1
ATOM 1386 O O . LEU A 1 184 ? 23.249 -1.745 -19.179 1.00 93.31 184 LEU A O 1
ATOM 1390 N N . ILE A 1 185 ? 23.872 -2.824 -21.049 1.00 93.44 185 ILE A N 1
ATOM 1391 C CA . ILE A 1 185 ? 24.801 -3.742 -20.369 1.00 93.44 185 ILE A CA 1
ATOM 1392 C C . ILE A 1 185 ? 25.897 -2.944 -19.642 1.00 93.44 185 ILE A C 1
ATOM 1394 O O . ILE A 1 185 ? 26.149 -3.180 -18.460 1.00 93.44 185 ILE A O 1
ATOM 1398 N N . GLY A 1 186 ? 26.485 -1.936 -20.294 1.00 92.62 186 GLY A N 1
ATOM 1399 C CA . GLY A 1 186 ? 27.491 -1.063 -19.675 1.00 92.62 186 GLY A CA 1
ATOM 1400 C C . GLY A 1 186 ? 26.977 -0.312 -18.440 1.00 92.62 186 GLY A C 1
ATOM 1401 O O . GLY A 1 186 ? 27.661 -0.254 -17.414 1.00 92.62 186 GLY A O 1
ATOM 1402 N N . VAL A 1 187 ? 25.747 0.206 -18.503 1.00 93.56 187 VAL A N 1
ATOM 1403 C CA . VAL A 1 187 ? 25.095 0.875 -17.364 1.00 93.56 187 VAL A CA 1
ATOM 1404 C C . VAL A 1 187 ? 24.865 -0.101 -16.211 1.00 93.56 187 VAL A C 1
ATOM 1406 O O . VAL A 1 187 ? 25.198 0.226 -15.074 1.00 93.56 187 VAL A O 1
ATOM 1409 N N . THR A 1 188 ? 24.357 -1.308 -16.482 1.00 91.44 188 THR A N 1
ATOM 1410 C CA . THR A 1 188 ? 24.120 -2.317 -15.431 1.00 91.44 188 THR A CA 1
ATOM 1411 C C . THR A 1 188 ? 25.409 -2.762 -14.741 1.00 91.44 188 THR A C 1
ATOM 1413 O O . THR A 1 188 ? 25.442 -2.834 -13.514 1.00 91.44 188 THR A O 1
ATOM 1416 N N . LEU A 1 189 ? 26.496 -2.979 -15.492 1.00 91.06 189 LEU A N 1
ATOM 1417 C CA . LEU A 1 189 ? 27.804 -3.319 -14.923 1.00 91.06 189 LEU A CA 1
ATOM 1418 C C . LEU A 1 189 ? 28.355 -2.184 -14.058 1.00 91.06 189 LEU A C 1
ATOM 1420 O O . LEU A 1 189 ? 28.866 -2.433 -12.968 1.00 91.06 189 LEU A O 1
ATOM 1424 N N . THR A 1 190 ? 28.199 -0.938 -14.507 1.00 90.88 190 THR A N 1
ATOM 1425 C CA . THR A 1 190 ? 28.628 0.237 -13.740 1.00 90.88 190 THR A CA 1
ATOM 1426 C C . THR A 1 190 ? 27.820 0.377 -12.451 1.00 90.88 190 THR A C 1
ATOM 1428 O O . THR A 1 190 ? 28.403 0.542 -11.384 1.00 90.88 190 THR A O 1
ATOM 1431 N N . LEU A 1 191 ? 26.491 0.254 -12.517 1.00 89.19 191 LEU A N 1
ATOM 1432 C CA . LEU A 1 191 ? 25.610 0.334 -11.347 1.00 89.19 191 LEU A CA 1
ATOM 1433 C C . LEU A 1 191 ? 25.802 -0.817 -10.362 1.00 89.19 191 LEU A C 1
ATOM 1435 O O . LEU A 1 191 ? 25.505 -0.641 -9.189 1.00 89.19 191 LEU A O 1
ATOM 1439 N N . LEU A 1 192 ? 26.287 -1.976 -10.802 1.00 87.31 192 LEU A N 1
ATOM 1440 C CA . LEU A 1 192 ? 26.605 -3.074 -9.896 1.00 87.31 192 LEU A CA 1
ATOM 1441 C C . LEU A 1 192 ? 27.984 -2.885 -9.250 1.00 87.31 192 LEU A C 1
ATOM 1443 O O . LEU A 1 192 ? 28.137 -3.049 -8.040 1.00 87.31 192 LEU A O 1
ATOM 1447 N N . PHE A 1 193 ? 28.993 -2.530 -10.048 1.00 89.06 193 PHE A N 1
ATOM 1448 C CA . PHE A 1 193 ? 30.384 -2.495 -9.600 1.00 89.06 193 PHE A CA 1
ATOM 1449 C C . PHE A 1 193 ? 30.725 -1.230 -8.810 1.00 89.06 193 PHE A C 1
ATOM 1451 O O . PHE A 1 193 ? 31.424 -1.303 -7.805 1.00 89.06 193 PHE A O 1
ATOM 1458 N N . LEU A 1 194 ? 30.217 -0.069 -9.226 1.00 87.06 194 LEU A N 1
ATOM 1459 C CA . LEU A 1 194 ? 30.537 1.217 -8.609 1.00 87.06 194 LEU A CA 1
ATOM 1460 C C . LEU A 1 194 ? 30.084 1.322 -7.139 1.00 87.06 194 LEU A C 1
ATOM 1462 O O . LEU A 1 194 ? 30.916 1.696 -6.313 1.00 87.06 194 LEU A O 1
ATOM 1466 N N . PRO A 1 195 ? 28.846 0.955 -6.744 1.00 83.00 195 PRO A N 1
ATOM 1467 C CA . PRO A 1 195 ? 28.467 0.958 -5.332 1.00 83.00 195 PRO A CA 1
ATOM 1468 C C . PRO A 1 195 ? 29.148 -0.153 -4.528 1.00 83.00 195 PRO A C 1
ATOM 1470 O O . PRO A 1 195 ? 29.437 0.063 -3.356 1.00 83.00 195 PRO A O 1
ATOM 1473 N N . ALA A 1 196 ? 29.454 -1.310 -5.126 1.00 78.25 196 ALA A N 1
ATOM 1474 C CA . ALA A 1 196 ? 30.218 -2.361 -4.449 1.00 78.25 196 ALA A CA 1
ATOM 1475 C C . ALA A 1 196 ? 31.658 -1.908 -4.149 1.00 78.25 196 ALA A C 1
ATOM 1477 O O . ALA A 1 196 ? 32.152 -2.095 -3.038 1.00 78.25 196 ALA A O 1
ATOM 1478 N N . LEU A 1 197 ? 32.301 -1.243 -5.112 1.00 80.31 197 LEU A N 1
ATOM 1479 C CA . LEU A 1 197 ? 33.620 -0.636 -4.956 1.00 80.31 197 LEU A CA 1
ATOM 1480 C C . LEU A 1 197 ? 33.592 0.495 -3.922 1.00 80.31 197 LEU A C 1
ATOM 1482 O O . LEU A 1 197 ? 34.477 0.572 -3.075 1.00 80.31 197 LEU A O 1
ATOM 1486 N N . TYR A 1 198 ? 32.556 1.338 -3.949 1.00 79.25 198 TYR A N 1
ATOM 1487 C CA . TYR A 1 198 ? 32.391 2.417 -2.980 1.00 79.25 198 TYR A CA 1
ATOM 1488 C C . TYR A 1 198 ? 32.146 1.886 -1.566 1.00 79.25 198 TYR A C 1
ATOM 1490 O O . TYR A 1 198 ? 32.781 2.361 -0.636 1.00 79.25 198 TYR A O 1
ATOM 1498 N N . ALA A 1 199 ? 31.304 0.865 -1.389 1.00 75.06 199 ALA A N 1
ATOM 1499 C CA . ALA A 1 199 ? 31.066 0.232 -0.090 1.00 75.06 199 ALA A CA 1
ATOM 1500 C C . ALA A 1 199 ? 32.305 -0.501 0.457 1.00 75.06 199 ALA A C 1
ATOM 1502 O O . ALA A 1 199 ? 32.496 -0.567 1.669 1.00 75.06 199 ALA A O 1
ATOM 1503 N N . ALA A 1 200 ? 33.155 -1.043 -0.421 1.00 75.75 200 ALA A N 1
ATOM 1504 C CA . ALA A 1 200 ? 34.428 -1.644 -0.030 1.00 75.75 200 ALA A CA 1
ATOM 1505 C C . ALA A 1 200 ? 35.483 -0.591 0.358 1.00 75.75 200 ALA A C 1
ATOM 1507 O O . ALA A 1 200 ? 36.297 -0.835 1.247 1.00 75.75 200 ALA A O 1
ATOM 1508 N N . TRP A 1 201 ? 35.474 0.575 -0.296 1.00 72.19 201 TRP A N 1
ATOM 1509 C CA . TRP A 1 201 ? 36.431 1.661 -0.060 1.00 72.19 201 TRP A CA 1
ATOM 1510 C C . TRP A 1 201 ? 36.034 2.548 1.132 1.00 72.19 201 TRP A C 1
ATOM 1512 O O . TRP A 1 201 ? 36.845 2.814 2.017 1.00 72.19 201 TRP A O 1
ATOM 1522 N N . PHE A 1 202 ? 34.764 2.945 1.209 1.00 68.31 202 PHE A N 1
ATOM 1523 C CA . PHE A 1 202 ? 34.143 3.560 2.377 1.00 68.31 202 PHE A CA 1
ATOM 1524 C C . PHE A 1 202 ? 33.585 2.456 3.264 1.00 68.31 202 PHE A C 1
ATOM 1526 O O . PHE A 1 202 ? 32.401 2.152 3.175 1.00 68.31 202 PHE A O 1
ATOM 1533 N N . SER A 1 203 ? 34.440 1.870 4.109 1.00 60.06 203 SER A N 1
ATOM 1534 C CA . SER A 1 203 ? 34.085 0.883 5.141 1.00 60.06 203 SER A CA 1
ATOM 1535 C C . SER A 1 203 ? 33.012 1.427 6.104 1.00 60.06 203 SER A C 1
ATOM 1537 O O . SER A 1 203 ? 33.274 1.814 7.242 1.00 60.06 203 SER A O 1
ATOM 1539 N N . VAL A 1 204 ? 31.776 1.515 5.622 1.00 63.09 204 VAL A N 1
ATOM 1540 C CA . VAL A 1 204 ? 30.593 1.900 6.372 1.00 63.09 204 VAL A CA 1
ATOM 1541 C C . VAL A 1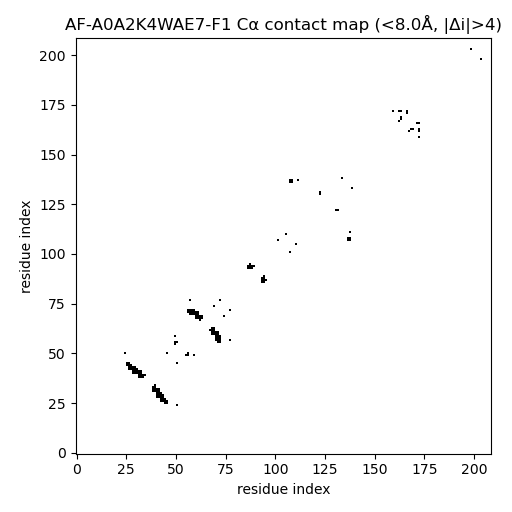 204 ? 30.156 0.626 7.064 1.00 63.09 204 VAL A C 1
ATOM 1543 O O . VAL A 1 204 ? 29.517 -0.245 6.468 1.00 63.09 204 VAL A O 1
ATOM 1546 N N . LYS A 1 205 ? 30.530 0.502 8.342 1.00 59.03 205 LYS A N 1
ATOM 1547 C CA . LYS A 1 205 ? 29.826 -0.395 9.255 1.00 59.03 205 LYS A CA 1
ATOM 1548 C C . LYS A 1 205 ? 28.357 0.002 9.194 1.00 59.03 205 LYS A C 1
ATOM 1550 O O . LYS A 1 205 ? 27.974 1.055 9.698 1.00 59.03 205 LYS A O 1
ATOM 1555 N N . ARG A 1 206 ? 27.555 -0.811 8.510 1.00 60.34 206 ARG A N 1
ATOM 1556 C CA . ARG A 1 206 ? 26.104 -0.699 8.576 1.00 60.34 206 ARG A CA 1
ATOM 1557 C C . ARG A 1 206 ? 25.735 -1.055 10.009 1.00 60.34 206 ARG A C 1
ATOM 1559 O O . ARG A 1 206 ? 26.028 -2.160 10.448 1.00 60.34 206 ARG A O 1
ATOM 1566 N N . VAL A 1 207 ? 25.232 -0.067 10.738 1.00 56.25 207 VAL A N 1
ATOM 1567 C CA . VAL A 1 207 ? 24.592 -0.276 12.031 1.00 56.25 207 VAL A CA 1
ATOM 1568 C C . VAL A 1 207 ? 23.310 -1.029 11.715 1.00 56.25 207 VAL A C 1
ATOM 1570 O O . VAL A 1 207 ? 22.476 -0.542 10.952 1.00 56.25 207 VAL A O 1
ATOM 1573 N N . ASP A 1 208 ? 23.262 -2.277 12.156 1.00 50.88 208 ASP A N 1
ATOM 1574 C CA . ASP A 1 208 ? 22.094 -3.126 12.025 1.00 50.88 208 ASP A CA 1
ATOM 1575 C C . ASP A 1 208 ? 21.121 -2.719 13.145 1.00 50.88 208 ASP A C 1
ATOM 1577 O O . ASP A 1 208 ? 21.337 -3.068 14.304 1.00 50.88 208 ASP A O 1
ATOM 1581 N N . GLU A 1 209 ? 20.091 -1.948 12.792 1.00 42.09 209 GLU A N 1
ATOM 1582 C CA . GLU A 1 209 ? 18.918 -1.638 13.623 1.00 42.09 209 GLU A CA 1
ATOM 1583 C C . GLU A 1 209 ? 17.642 -1.809 12.795 1.00 42.09 209 GLU A C 1
ATOM 1585 O O . GLU A 1 209 ? 17.649 -1.407 11.604 1.00 42.09 209 GLU A O 1
#